Protein AF-A0A7S3ZK56-F1 (afdb_monomer)

Mean predicted aligned error: 13.84 Å

Secondary structure (DSSP, 8-state):
-PPP--HHHHHHTTSS----SHHHHHHHHHTTPPP-------SSSS-S-TTSHHHHHHHHHHHIIIIIIHHHHHH-STT-EEE-TTS-EEE--TTSHHHHHHHH-GGGS--HHHHTT-BTTPPPHHHHHHHHHHHHHHHHHHHHHHHHHHTTT----TT-TTHHHHHHHGGGHHHHS-SEEEEEEBGGG--EEEEEESSTTHHHHHHHHHHHHH--TT-GGGGSPPPP---

Foldseek 3Di:
DDDDDDVVVCVVVVVDDDDPDPVVVVVCVVVVDDDDDQDDAQPDPVGRPVPCPSVVVVVVVCCLCCVVLVCCLAPNQVPDWDQDPVRDIGGQDLVDVVSVCVSLQPVVDQDPCNVVQNEQVDDDVLQVCQVVVLVSLLSLLLLLVVVVVVPPDDPPDVGSSSNCPCVSCVVPCCRSQPQWDWRWHAYPNDIDTDIGGRCFQVSVVSNLVSCVVPDDPPRCSVVDDDDDTDD

Radius of gyration: 20.65 Å; Cα contacts (8 Å, |Δi|>4): 220; chains: 1; bounding box: 58×44×58 Å

Solvent-accessible surface area (backbone atoms only — not comparable to full-atom values): 13883 Å² total; per-residue (Å²): 133,83,83,85,74,58,66,68,62,34,42,77,66,67,74,48,85,84,74,91,44,72,68,55,48,53,54,41,44,76,72,70,53,82,86,83,86,81,89,77,76,69,77,38,99,92,39,46,52,83,83,46,56,59,58,51,50,50,52,49,49,47,44,48,49,47,51,54,50,57,38,24,54,68,55,26,54,78,89,39,67,42,74,44,97,88,68,48,74,44,73,46,55,65,85,42,63,69,51,30,47,72,72,65,24,67,78,78,52,82,48,72,51,54,76,62,31,19,64,70,60,48,84,57,66,68,62,72,45,42,63,64,51,49,51,52,50,39,52,30,47,48,41,28,53,53,50,63,67,49,67,81,79,54,94,76,57,100,68,58,38,23,36,54,49,34,67,66,46,60,90,41,41,70,69,53,54,34,39,53,44,80,48,50,26,21,50,94,83,46,82,44,74,46,82,39,72,58,31,44,33,46,67,59,48,39,52,52,51,47,51,59,72,68,47,58,98,83,39,68,72,79,78,48,82,81,82,89,70,55,95

Organism: NCBI:txid35677

Nearest PDB structures (foldseek):
  8iy5-assembly1_R  TM=2.303E-01  e=2.406E+00  Homo sapiens
  7wkk-assembly1_m  TM=2.744E-01  e=9.808E+00  Xenopus laevis

Structure (mmCIF, N/CA/C/O backbone):
data_AF-A0A7S3ZK56-F1
#
_entry.id   AF-A0A7S3ZK56-F1
#
loop_
_atom_site.group_PDB
_atom_site.id
_atom_site.type_symbol
_atom_site.label_atom_id
_atom_site.label_alt_id
_atom_site.label_comp_id
_atom_site.label_asym_id
_atom_site.label_entity_id
_atom_site.label_seq_id
_atom_site.pdbx_PDB_ins_code
_atom_site.Cartn_x
_atom_site.Cartn_y
_atom_site.Cartn_z
_atom_site.occupancy
_atom_site.B_iso_or_equiv
_atom_site.auth_seq_id
_atom_site.auth_comp_id
_atom_site.auth_asym_id
_atom_site.auth_atom_id
_atom_site.pdbx_PDB_model_num
ATOM 1 N N . ARG A 1 1 ? -33.945 8.587 1.278 1.00 45.94 1 ARG A N 1
ATOM 2 C CA . ARG A 1 1 ? -33.417 7.208 1.430 1.00 45.94 1 ARG A CA 1
ATOM 3 C C . ARG A 1 1 ? -33.546 6.498 0.085 1.00 45.94 1 ARG A C 1
ATOM 5 O O . ARG A 1 1 ? -34.669 6.352 -0.378 1.00 45.94 1 ARG A O 1
ATOM 12 N N . ARG A 1 2 ? -32.438 6.145 -0.584 1.00 45.50 2 ARG A N 1
ATOM 13 C CA . ARG A 1 2 ? -32.482 5.282 -1.784 1.00 45.50 2 ARG A CA 1
ATOM 14 C C . ARG A 1 2 ? -32.935 3.879 -1.362 1.00 45.50 2 ARG A C 1
ATOM 16 O O . ARG A 1 2 ? -32.530 3.412 -0.301 1.00 45.50 2 ARG A O 1
ATOM 23 N N . ALA A 1 3 ? -33.785 3.238 -2.161 1.00 53.25 3 ALA A N 1
ATOM 24 C CA . ALA A 1 3 ? -34.209 1.862 -1.921 1.00 53.25 3 ALA A CA 1
ATOM 25 C C . ALA A 1 3 ? -33.007 0.912 -2.068 1.00 53.25 3 ALA A C 1
ATOM 27 O O . ALA A 1 3 ? -32.282 0.985 -3.063 1.00 53.25 3 ALA A O 1
ATOM 28 N N . ARG A 1 4 ? -32.776 0.051 -1.069 1.00 61.56 4 ARG A N 1
ATOM 29 C CA . ARG A 1 4 ? -31.718 -0.972 -1.105 1.00 61.56 4 ARG A CA 1
ATOM 30 C C . ARG A 1 4 ? -32.148 -2.084 -2.066 1.00 61.56 4 ARG A C 1
ATOM 32 O O . ARG A 1 4 ? -33.312 -2.476 -2.056 1.00 61.56 4 ARG A O 1
ATOM 39 N N . THR A 1 5 ? -31.232 -2.559 -2.905 1.00 71.75 5 THR A N 1
ATOM 40 C CA . THR A 1 5 ? -31.479 -3.647 -3.868 1.00 71.75 5 THR A CA 1
ATOM 41 C C . THR A 1 5 ? -30.692 -4.874 -3.421 1.00 71.75 5 THR A C 1
ATOM 43 O O . THR A 1 5 ? -29.534 -4.733 -3.037 1.00 71.75 5 THR A O 1
ATOM 46 N N . ALA A 1 6 ? -31.318 -6.052 -3.432 1.00 76.00 6 ALA A N 1
ATOM 47 C CA . ALA A 1 6 ? -30.649 -7.308 -3.100 1.00 76.00 6 ALA A CA 1
ATOM 48 C C . ALA A 1 6 ? -29.541 -7.618 -4.119 1.00 76.00 6 ALA A C 1
ATOM 50 O O . ALA A 1 6 ? -29.690 -7.322 -5.309 1.00 76.00 6 ALA A O 1
ATOM 51 N N . HIS A 1 7 ? -28.436 -8.208 -3.661 1.00 65.44 7 HIS A N 1
ATOM 52 C CA . HIS A 1 7 ? -27.284 -8.474 -4.520 1.00 65.44 7 HIS A CA 1
ATOM 53 C C . HIS A 1 7 ? -27.616 -9.466 -5.646 1.00 65.44 7 HIS A C 1
ATOM 55 O O . HIS A 1 7 ? -27.168 -9.269 -6.768 1.00 65.44 7 HIS A O 1
ATOM 61 N N . GLU A 1 8 ? -28.499 -10.436 -5.410 1.00 77.31 8 GLU A N 1
ATOM 62 C CA . GLU A 1 8 ? -29.018 -11.370 -6.417 1.00 77.31 8 GLU A CA 1
ATOM 63 C C . GLU A 1 8 ? -29.706 -10.625 -7.568 1.00 77.31 8 GLU A C 1
ATOM 65 O O . GLU A 1 8 ? -29.417 -10.862 -8.738 1.00 77.31 8 GLU A O 1
ATOM 70 N N . THR A 1 9 ? -30.535 -9.630 -7.244 1.00 77.88 9 THR A N 1
ATOM 71 C CA . THR A 1 9 ? -31.179 -8.767 -8.242 1.00 77.88 9 THR A CA 1
ATOM 72 C C . THR A 1 9 ? -30.164 -7.898 -8.993 1.00 77.88 9 THR A C 1
ATOM 74 O O . THR A 1 9 ? -30.382 -7.552 -10.153 1.00 77.88 9 THR A O 1
ATOM 77 N N . MET A 1 10 ? -29.048 -7.522 -8.364 1.00 74.94 10 MET A N 1
ATOM 78 C CA . MET A 1 10 ? -27.967 -6.791 -9.038 1.00 74.94 10 MET A CA 1
ATOM 79 C C . MET A 1 10 ? -27.173 -7.694 -9.993 1.00 74.94 10 MET A C 1
ATOM 81 O O . MET A 1 10 ? -26.777 -7.221 -11.061 1.00 74.94 10 MET A O 1
ATOM 85 N N . VAL A 1 11 ? -26.984 -8.977 -9.654 1.00 72.44 11 VAL A N 1
ATOM 86 C CA . VAL A 1 11 ? -26.402 -9.992 -10.554 1.00 72.44 11 VAL A CA 1
ATOM 87 C C . VAL A 1 11 ? -27.302 -10.193 -11.772 1.00 72.44 11 VAL A C 1
ATOM 89 O O . VAL A 1 11 ? -26.828 -10.093 -12.900 1.00 72.44 11 VAL A O 1
ATOM 92 N N . GLU A 1 12 ? -28.608 -10.397 -11.565 1.00 84.56 12 GLU A N 1
ATOM 93 C CA . GLU A 1 12 ? -29.593 -10.571 -12.649 1.00 84.56 12 GLU A CA 1
ATOM 94 C C . GLU A 1 12 ? -29.622 -9.380 -13.617 1.00 84.56 12 GLU A C 1
ATOM 96 O O . GLU A 1 12 ? -29.847 -9.542 -14.815 1.00 84.56 12 GLU A O 1
ATOM 101 N N . ARG A 1 13 ? -29.360 -8.172 -13.107 1.00 84.81 13 ARG A N 1
ATOM 102 C CA . ARG A 1 13 ? -29.288 -6.931 -13.893 1.00 84.81 13 ARG A CA 1
ATOM 103 C C . ARG A 1 13 ? -27.910 -6.659 -14.501 1.00 84.81 13 ARG A C 1
ATOM 105 O O . ARG A 1 13 ? -27.726 -5.589 -15.077 1.00 84.81 13 ARG A O 1
ATOM 112 N N . ALA A 1 14 ? -26.951 -7.572 -14.350 1.00 77.69 14 ALA A N 1
ATOM 113 C CA . ALA A 1 14 ? -25.559 -7.408 -14.773 1.00 77.69 14 ALA A CA 1
ATOM 114 C C . ALA A 1 14 ? -24.881 -6.139 -14.213 1.00 77.69 14 ALA A C 1
ATOM 116 O O . ALA A 1 14 ? -23.994 -5.562 -14.839 1.00 77.69 14 ALA A O 1
ATOM 117 N N . GLN A 1 15 ? -25.302 -5.683 -13.030 1.00 64.06 15 GLN A N 1
ATOM 118 C CA . GLN A 1 15 ? -24.715 -4.520 -12.353 1.00 64.06 15 GLN A CA 1
ATOM 119 C C . GLN A 1 15 ? -23.515 -4.901 -11.483 1.00 64.06 15 GLN A C 1
ATOM 121 O O . GLN A 1 15 ? -22.707 -4.040 -11.146 1.00 64.06 15 GLN A O 1
ATOM 126 N N . ILE A 1 16 ? -23.405 -6.181 -11.122 1.00 72.25 16 ILE A N 1
ATOM 127 C CA . ILE A 1 16 ? -22.247 -6.771 -10.453 1.00 72.25 16 ILE A CA 1
ATOM 128 C C . ILE A 1 16 ? -21.902 -8.098 -11.130 1.00 72.25 16 ILE A C 1
ATOM 130 O O . ILE A 1 16 ? -22.783 -8.793 -11.636 1.00 72.25 16 ILE A O 1
ATOM 134 N N . VAL A 1 17 ? -20.617 -8.446 -11.130 1.00 77.50 17 VAL A N 1
ATOM 135 C CA . VAL A 1 17 ? -20.105 -9.723 -11.640 1.00 77.50 17 VAL A CA 1
ATOM 136 C C . VAL A 1 17 ? -19.633 -10.550 -10.453 1.00 77.50 17 VAL A C 1
ATOM 138 O O . VAL A 1 17 ? -18.871 -10.058 -9.623 1.00 77.50 17 VAL A O 1
ATOM 141 N N . VAL A 1 18 ? -20.084 -11.802 -10.372 1.00 80.75 18 VAL A N 1
ATOM 142 C CA . VAL A 1 18 ? -19.659 -12.745 -9.333 1.00 80.75 18 VAL A CA 1
ATOM 143 C C . VAL A 1 18 ? -18.664 -13.727 -9.936 1.00 80.75 18 VAL A C 1
ATOM 145 O O . VAL A 1 18 ? -18.956 -14.399 -10.925 1.00 80.75 18 VAL A O 1
ATOM 148 N N . PHE A 1 19 ? -17.485 -13.812 -9.326 1.00 80.25 19 PHE A N 1
ATOM 149 C CA . PHE A 1 19 ? -16.475 -14.809 -9.658 1.00 80.25 19 PHE A CA 1
ATOM 150 C C . PHE A 1 19 ? -16.661 -16.011 -8.731 1.00 80.25 19 PHE A C 1
ATOM 152 O O . PHE A 1 19 ? -16.461 -15.914 -7.524 1.00 80.25 19 PHE A O 1
ATOM 159 N N . HIS A 1 20 ? -17.072 -17.14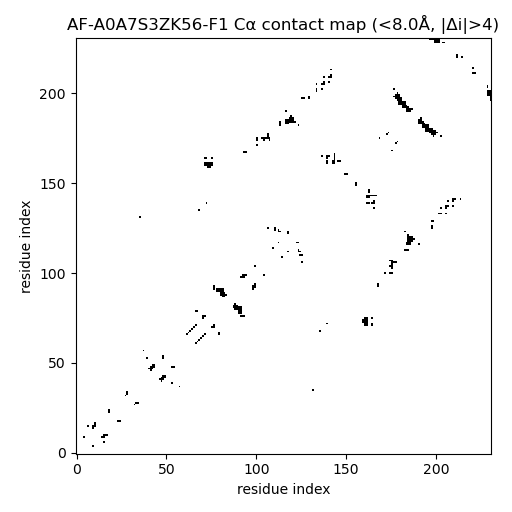4 -9.290 1.00 84.25 20 HIS A N 1
ATOM 160 C CA . HIS A 1 20 ? -17.347 -18.370 -8.541 1.00 84.25 20 HIS A CA 1
ATOM 161 C C . HIS A 1 20 ? -16.114 -19.264 -8.385 1.00 84.25 20 HIS A C 1
ATOM 163 O O . HIS A 1 20 ? -16.129 -20.188 -7.574 1.00 84.25 20 HIS A O 1
ATOM 169 N N . THR A 1 21 ? -15.056 -19.029 -9.167 1.00 82.06 21 THR A N 1
ATOM 170 C CA . THR A 1 21 ? -13.833 -19.836 -9.116 1.00 82.06 21 THR A CA 1
ATOM 171 C C . THR A 1 21 ? -12.571 -18.985 -9.212 1.00 82.06 21 THR A C 1
ATOM 173 O O . THR A 1 21 ? -12.552 -17.924 -9.838 1.00 82.06 21 THR A O 1
ATOM 176 N N . VAL A 1 22 ? -11.479 -19.502 -8.644 1.00 70.44 22 VAL A N 1
ATOM 177 C CA . VAL A 1 22 ? -10.144 -18.883 -8.712 1.00 70.44 22 VAL A CA 1
ATOM 178 C C . VAL A 1 22 ? -9.671 -18.721 -10.162 1.00 70.44 22 VAL A C 1
ATOM 180 O O . VAL A 1 22 ? -9.070 -17.710 -10.511 1.00 70.44 22 VAL A O 1
ATOM 183 N N . ASP A 1 23 ? -9.993 -19.671 -11.041 1.00 83.69 23 ASP A N 1
ATOM 184 C CA . ASP A 1 23 ? -9.638 -19.584 -12.462 1.00 83.69 23 ASP A CA 1
ATOM 185 C C . ASP A 1 23 ? -10.337 -18.427 -13.185 1.00 83.69 23 ASP A C 1
ATOM 187 O O . ASP A 1 23 ? -9.760 -17.831 -14.096 1.00 83.69 23 ASP A O 1
ATOM 191 N N . GLN A 1 24 ? -11.563 -18.072 -12.787 1.00 76.56 24 GLN A N 1
ATOM 192 C CA . GLN A 1 24 ? -12.242 -16.899 -13.340 1.00 76.56 24 GLN A CA 1
ATOM 193 C C . GLN A 1 24 ? -11.560 -15.602 -12.884 1.00 76.56 24 GLN A C 1
ATOM 195 O O . GLN A 1 24 ? -11.398 -14.691 -13.696 1.00 76.56 24 GLN A O 1
ATOM 200 N N . VAL A 1 25 ? -11.097 -15.544 -11.630 1.00 66.75 25 VAL A N 1
ATOM 201 C CA . VAL A 1 25 ? -10.318 -14.410 -11.106 1.00 66.75 25 VAL A CA 1
ATOM 202 C C . VAL A 1 25 ? -8.999 -14.265 -11.869 1.00 66.75 25 VAL A C 1
ATOM 204 O O . VAL A 1 25 ? -8.700 -13.181 -12.362 1.00 66.75 25 VAL A O 1
ATOM 207 N N . ARG A 1 26 ? -8.253 -15.359 -12.073 1.00 64.44 26 ARG A N 1
ATOM 208 C CA . ARG A 1 26 ? -6.989 -15.350 -12.837 1.00 64.44 26 ARG A CA 1
ATOM 209 C C . ARG A 1 26 ? -7.168 -14.873 -14.278 1.00 64.44 26 ARG A C 1
ATOM 211 O O . ARG A 1 26 ? -6.369 -14.083 -14.770 1.00 64.44 26 ARG A O 1
ATOM 218 N N . LYS A 1 27 ? -8.226 -15.322 -14.961 1.00 70.94 27 LYS A N 1
ATOM 219 C CA . LYS A 1 27 ? -8.545 -14.863 -16.326 1.00 70.94 27 LYS A CA 1
ATOM 220 C C . LYS A 1 27 ? -8.886 -13.374 -16.364 1.00 70.94 27 LYS A C 1
ATOM 222 O O . LYS A 1 27 ? -8.447 -12.681 -17.276 1.00 70.94 27 LYS A O 1
ATOM 227 N N . ALA A 1 28 ? -9.626 -12.880 -15.373 1.00 65.00 28 ALA A N 1
ATOM 228 C CA . ALA A 1 28 ? -9.930 -11.460 -15.251 1.00 65.00 28 ALA A CA 1
ATOM 229 C C . ALA A 1 28 ? -8.661 -10.625 -15.001 1.00 65.00 28 ALA A C 1
ATOM 231 O O . ALA A 1 28 ? -8.450 -9.628 -15.693 1.00 65.00 28 ALA A O 1
ATOM 232 N N . GLN A 1 29 ? -7.774 -11.074 -14.107 1.00 55.81 29 GLN A N 1
ATOM 233 C CA . GLN A 1 29 ? -6.465 -10.446 -13.884 1.00 55.81 29 GLN A CA 1
ATOM 234 C C . GLN A 1 29 ? -5.638 -10.390 -15.177 1.00 55.81 29 GLN A C 1
ATOM 236 O O . GLN A 1 29 ? -5.136 -9.328 -15.534 1.00 55.81 29 GLN A O 1
ATOM 241 N N . ALA A 1 30 ? -5.569 -11.490 -15.936 1.00 62.16 30 ALA A N 1
ATOM 242 C CA . ALA A 1 30 ? -4.853 -11.543 -17.216 1.00 62.16 30 ALA A CA 1
ATOM 243 C C . ALA A 1 30 ? -5.438 -10.605 -18.292 1.00 62.16 30 ALA A C 1
ATOM 245 O O . ALA A 1 30 ? -4.724 -10.187 -19.198 1.00 62.16 30 ALA A O 1
ATOM 246 N N . SER A 1 31 ? -6.723 -10.251 -18.192 1.00 60.00 31 SER A N 1
ATOM 247 C CA . SER A 1 31 ? -7.364 -9.246 -19.054 1.00 60.00 31 SER A CA 1
ATOM 248 C C . SER A 1 31 ? -7.191 -7.798 -18.569 1.00 60.00 31 SER A C 1
ATOM 250 O O . SER A 1 31 ? -7.752 -6.884 -19.169 1.00 60.00 31 SER A O 1
ATOM 252 N N . GLY A 1 32 ? -6.425 -7.582 -17.495 1.00 48.50 32 GLY A N 1
ATOM 253 C CA . GLY A 1 32 ? -6.134 -6.259 -16.942 1.00 48.50 32 GLY A CA 1
ATOM 254 C C . GLY A 1 32 ? -7.155 -5.747 -15.923 1.00 48.50 32 GLY A C 1
ATOM 255 O O . GLY A 1 32 ? -7.129 -4.559 -15.603 1.00 48.50 32 GLY A O 1
ATOM 256 N N . LEU A 1 33 ? -8.056 -6.595 -15.402 1.00 55.12 33 LEU A N 1
ATOM 257 C CA . LEU A 1 33 ? -8.929 -6.195 -14.293 1.00 55.12 33 LEU A CA 1
ATOM 258 C C . LEU A 1 33 ? -8.131 -6.121 -12.985 1.00 55.12 33 LEU A C 1
ATOM 260 O O . LEU A 1 33 ? -7.489 -7.088 -12.577 1.00 55.12 33 LEU A O 1
ATOM 264 N N . ILE A 1 34 ? -8.249 -4.981 -12.302 1.00 56.47 34 ILE A N 1
ATOM 265 C CA . ILE A 1 34 ? -7.692 -4.741 -10.969 1.00 56.47 34 ILE A CA 1
ATOM 266 C C . ILE A 1 34 ? -8.772 -5.049 -9.929 1.00 56.47 34 ILE A C 1
ATOM 268 O O . ILE A 1 34 ? -9.907 -4.582 -10.043 1.00 56.47 34 ILE A O 1
ATOM 272 N N . PHE A 1 35 ? -8.411 -5.823 -8.908 1.00 58.97 35 PHE A N 1
ATOM 273 C CA . PHE A 1 35 ? -9.299 -6.180 -7.807 1.00 58.97 35 PHE A CA 1
ATOM 274 C C . PHE A 1 35 ? -8.986 -5.307 -6.593 1.00 58.97 35 PHE A C 1
ATOM 276 O O . PHE A 1 35 ? -7.873 -5.331 -6.079 1.00 58.97 35 PHE A O 1
ATOM 283 N N . LEU A 1 36 ? -9.980 -4.545 -6.137 1.00 54.56 36 LEU A N 1
ATOM 284 C CA . LEU A 1 36 ? -9.929 -3.791 -4.886 1.00 54.56 36 LEU A CA 1
ATOM 285 C C . LEU A 1 36 ? -10.766 -4.543 -3.856 1.00 54.56 36 LEU A C 1
ATOM 287 O O . LEU A 1 36 ? -11.980 -4.678 -4.020 1.00 54.56 36 LEU A O 1
ATOM 291 N N . PHE A 1 37 ? -10.114 -5.054 -2.817 1.00 59.28 37 PHE A N 1
ATOM 292 C CA . PHE A 1 37 ? -10.808 -5.657 -1.691 1.00 59.28 37 PHE A CA 1
ATOM 293 C C . PHE A 1 37 ? -11.203 -4.564 -0.698 1.00 59.28 37 PHE A C 1
ATOM 295 O O . PHE A 1 37 ? -10.370 -3.764 -0.283 1.00 59.28 37 PHE A O 1
ATOM 302 N N . LEU A 1 38 ? -12.485 -4.527 -0.336 1.00 53.84 38 LEU A N 1
ATOM 303 C CA . LEU A 1 38 ? -13.004 -3.640 0.696 1.00 53.84 38 LEU A CA 1
ATOM 304 C C . LEU A 1 38 ? -13.559 -4.481 1.836 1.00 53.84 38 LEU A C 1
ATOM 306 O O . LEU A 1 38 ? -14.654 -5.039 1.735 1.00 53.84 38 LEU A O 1
ATOM 310 N N . SER A 1 39 ? -12.801 -4.543 2.924 1.00 57.38 39 SER A N 1
ATOM 311 C CA . SER A 1 39 ? -13.303 -5.053 4.192 1.00 57.38 39 SER A CA 1
ATOM 312 C C . SER A 1 39 ? -14.065 -3.942 4.913 1.00 57.38 39 SER A C 1
ATOM 314 O O . SER A 1 39 ? -13.603 -2.804 4.971 1.00 57.38 39 SER A O 1
ATOM 316 N N . HIS A 1 40 ? -15.249 -4.247 5.443 1.00 58.47 40 HIS A N 1
ATOM 317 C CA . HIS A 1 40 ? -15.938 -3.366 6.386 1.00 58.47 40 HIS A CA 1
ATOM 318 C C . HIS A 1 40 ? -16.716 -4.192 7.405 1.00 58.47 40 HIS A C 1
ATOM 320 O O . HIS A 1 40 ? -17.247 -5.263 7.098 1.00 58.47 40 HIS A O 1
ATOM 326 N N . GLN A 1 41 ? -16.823 -3.666 8.622 1.00 67.69 41 GLN A N 1
ATOM 327 C CA . GLN A 1 41 ? -17.600 -4.293 9.680 1.00 67.69 41 GLN A CA 1
ATOM 328 C C . GLN A 1 41 ? -19.102 -4.091 9.445 1.00 67.69 41 GLN A C 1
ATOM 330 O O . GLN A 1 41 ? -19.562 -2.971 9.209 1.00 67.69 41 GLN A O 1
ATOM 335 N N . TRP A 1 42 ? -19.877 -5.171 9.571 1.00 70.00 42 TRP A N 1
ATOM 336 C CA . TRP A 1 42 ? -21.337 -5.103 9.643 1.00 70.00 42 TRP A CA 1
ATOM 337 C C . TRP A 1 42 ? -21.772 -4.562 11.006 1.00 70.00 42 TRP A C 1
ATOM 339 O O . TRP A 1 42 ? -21.641 -5.242 12.024 1.00 70.00 42 TRP A O 1
ATOM 349 N N . LEU A 1 43 ? -22.325 -3.348 11.021 1.00 74.38 43 LEU A N 1
ATOM 350 C CA . LEU A 1 43 ? -22.841 -2.706 12.237 1.00 74.38 43 LEU A CA 1
ATOM 351 C C . LEU A 1 43 ? -24.243 -3.199 12.641 1.00 74.38 43 LEU A C 1
ATOM 353 O O . LEU A 1 43 ? -24.724 -2.888 13.729 1.00 74.38 43 LEU A O 1
ATOM 357 N N . GLY A 1 44 ? -24.896 -4.002 11.796 1.00 71.56 44 GLY A N 1
ATOM 358 C CA . GLY A 1 44 ? -26.203 -4.588 12.075 1.00 71.56 44 GLY A CA 1
ATOM 359 C C . GLY A 1 44 ? -26.567 -5.726 11.121 1.00 71.56 44 GLY A C 1
ATOM 360 O O . GLY A 1 44 ? -26.105 -5.779 9.985 1.00 71.56 44 GLY A O 1
ATOM 361 N N . TRP A 1 45 ? -27.443 -6.628 11.580 1.00 59.16 45 TRP A N 1
ATOM 362 C CA . TRP A 1 45 ? -27.872 -7.833 10.846 1.00 59.16 45 TRP A CA 1
ATOM 363 C C . TRP A 1 45 ? -28.619 -7.555 9.535 1.00 59.16 45 TRP A C 1
ATOM 365 O O . TRP A 1 45 ? -28.542 -8.341 8.598 1.00 59.16 45 TRP A O 1
ATOM 375 N N . SER A 1 46 ? -29.372 -6.458 9.474 1.00 70.69 46 SER A N 1
ATOM 376 C CA . SER A 1 46 ? -30.141 -6.030 8.294 1.00 70.69 46 SER A CA 1
ATOM 377 C C . SER A 1 46 ? -29.625 -4.720 7.694 1.00 70.69 46 SER A C 1
ATOM 379 O O . SER A 1 46 ? -30.110 -4.256 6.656 1.00 70.69 46 SER A O 1
ATOM 381 N N . GLU A 1 47 ? -28.656 -4.098 8.362 1.00 71.81 47 GLU A N 1
ATOM 382 C CA . GLU A 1 47 ? -28.172 -2.766 8.048 1.00 71.81 47 GLU A CA 1
ATOM 383 C C . GLU A 1 47 ? -26.682 -2.678 8.385 1.00 71.81 47 GLU A C 1
ATOM 385 O O . GLU A 1 47 ? -26.319 -2.335 9.508 1.00 71.81 47 GLU A O 1
ATOM 390 N N . PRO A 1 48 ? -25.815 -3.042 7.428 1.00 68.56 48 PRO A N 1
ATOM 391 C CA . PRO A 1 48 ? -24.384 -3.161 7.683 1.00 68.56 48 PRO A CA 1
ATOM 392 C C . PRO A 1 48 ? -23.681 -1.812 7.869 1.00 68.56 48 PRO A C 1
ATOM 394 O O . PRO A 1 48 ? -22.621 -1.761 8.484 1.00 68.56 48 PRO A O 1
ATOM 397 N N . ASP A 1 49 ? -24.294 -0.735 7.376 1.00 76.06 49 ASP A N 1
ATOM 398 C CA . ASP A 1 49 ? -23.808 0.643 7.453 1.00 76.06 49 ASP A CA 1
ATOM 399 C C . ASP A 1 49 ? -25.000 1.609 7.632 1.00 76.06 49 ASP A C 1
ATOM 401 O O . ASP A 1 49 ? -25.474 2.207 6.660 1.00 76.06 49 ASP A O 1
ATOM 405 N N . PRO A 1 50 ? -25.573 1.696 8.847 1.00 75.56 50 PRO A N 1
ATOM 406 C CA . PRO A 1 50 ? -26.796 2.45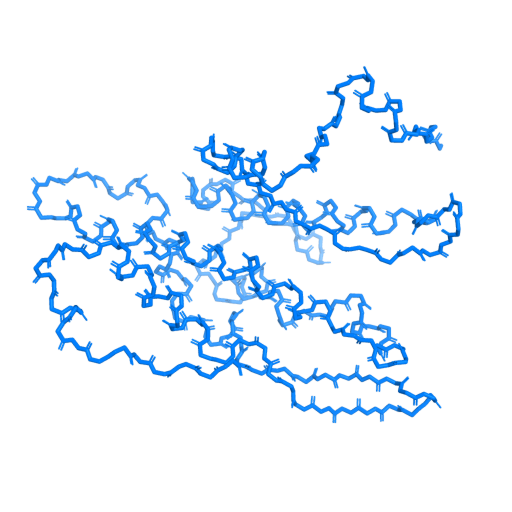8 9.112 1.00 75.56 50 PRO A CA 1
ATOM 407 C C . PRO A 1 50 ? -26.652 3.958 8.865 1.00 75.56 50 PRO A C 1
ATOM 409 O O . PRO A 1 50 ? -27.603 4.605 8.417 1.00 75.56 50 PRO A O 1
ATOM 412 N N . ASP A 1 51 ? -25.454 4.489 9.088 1.00 78.38 51 ASP A N 1
ATOM 413 C CA . ASP A 1 51 ? -25.169 5.915 8.952 1.00 78.38 51 ASP A CA 1
ATOM 414 C C . ASP A 1 51 ? -24.556 6.270 7.588 1.00 78.38 51 ASP A C 1
ATOM 416 O O . ASP A 1 51 ? -24.356 7.445 7.281 1.00 78.38 51 ASP A O 1
ATOM 420 N N . GLY A 1 52 ? -24.281 5.276 6.733 1.00 71.19 52 GLY A N 1
ATOM 421 C CA . GLY A 1 52 ? -23.625 5.485 5.439 1.00 71.19 52 GLY A CA 1
ATOM 422 C C . GLY A 1 52 ? -22.144 5.869 5.554 1.00 71.19 52 GLY A C 1
ATOM 423 O O . GLY A 1 52 ? -21.538 6.287 4.562 1.00 71.19 52 GLY A O 1
ATOM 424 N N . ALA A 1 53 ? -21.575 5.787 6.759 1.00 70.06 53 ALA A N 1
ATOM 425 C CA . ALA A 1 53 ? -20.224 6.227 7.066 1.00 70.06 53 ALA A CA 1
ATOM 426 C C . ALA A 1 53 ? -19.185 5.276 6.464 1.00 70.06 53 ALA A C 1
ATOM 428 O O . ALA A 1 53 ? -18.196 5.741 5.897 1.00 70.06 53 ALA A O 1
ATOM 429 N N . HIS A 1 54 ? -19.428 3.961 6.514 1.00 66.12 54 HIS A N 1
ATOM 430 C CA . HIS A 1 54 ? -18.519 2.974 5.925 1.00 66.12 54 HIS A CA 1
ATOM 431 C C . HIS A 1 54 ? -18.517 3.080 4.400 1.00 66.12 54 HIS A C 1
ATOM 433 O O . HIS A 1 54 ? -17.456 3.088 3.786 1.00 66.12 54 HIS A O 1
ATOM 439 N N . TYR A 1 55 ? -19.682 3.234 3.771 1.00 66.62 55 TYR A N 1
ATOM 440 C CA . TYR A 1 55 ? -19.807 3.459 2.334 1.00 66.62 55 TYR A CA 1
ATOM 441 C C . TYR A 1 55 ? -19.108 4.748 1.899 1.00 66.62 55 TYR A C 1
ATOM 443 O O . TYR A 1 55 ? -18.365 4.737 0.918 1.00 66.62 55 TYR A O 1
ATOM 451 N N . ALA A 1 56 ? -19.294 5.849 2.633 1.00 59.53 56 ALA A N 1
ATOM 452 C CA . ALA A 1 56 ? -18.609 7.106 2.346 1.00 59.53 56 ALA A CA 1
ATOM 453 C C . ALA A 1 56 ? -17.084 6.967 2.477 1.00 59.53 56 ALA A C 1
ATOM 455 O O . ALA A 1 56 ? -16.365 7.410 1.581 1.00 59.53 56 ALA A O 1
ATOM 456 N N . ALA A 1 57 ? -16.599 6.303 3.531 1.00 60.16 57 ALA A N 1
ATOM 457 C CA . ALA A 1 57 ? -15.180 6.031 3.743 1.00 60.16 57 ALA A CA 1
ATOM 458 C C . ALA A 1 57 ? -14.600 5.115 2.658 1.00 60.16 57 ALA A C 1
ATOM 460 O O . ALA A 1 57 ? -13.569 5.444 2.087 1.00 60.16 57 ALA A O 1
ATOM 461 N N . MET A 1 58 ? -15.287 4.030 2.289 1.00 61.53 58 MET A N 1
ATOM 462 C CA . MET A 1 58 ? -14.890 3.129 1.202 1.00 61.53 58 MET A CA 1
ATOM 463 C C . MET A 1 58 ? -14.876 3.841 -0.152 1.00 61.53 58 MET A C 1
ATOM 465 O O . MET A 1 58 ? -13.938 3.674 -0.921 1.00 61.53 58 MET A O 1
ATOM 469 N N . CYS A 1 59 ? -15.872 4.678 -0.454 1.00 57.28 59 CYS A N 1
ATOM 470 C CA . CYS A 1 59 ? -15.846 5.521 -1.648 1.00 57.28 59 CYS A CA 1
ATOM 471 C C . CYS A 1 59 ? -14.700 6.534 -1.603 1.00 57.28 59 CYS A C 1
ATOM 473 O O . CYS A 1 59 ? -14.113 6.798 -2.643 1.00 57.28 59 CYS A O 1
ATOM 475 N N . SER A 1 60 ? -14.387 7.104 -0.439 1.00 52.66 60 SER A N 1
ATOM 476 C CA . SER A 1 60 ? -13.266 8.032 -0.275 1.00 52.66 60 SER A CA 1
ATOM 477 C C . SER A 1 60 ? -11.923 7.322 -0.415 1.00 52.66 60 SER A C 1
ATOM 479 O O . SER A 1 60 ? -11.037 7.860 -1.058 1.00 52.66 60 SER A O 1
ATOM 481 N N . ALA A 1 61 ? -11.784 6.107 0.114 1.00 58.50 61 ALA A N 1
ATOM 482 C CA . ALA A 1 61 ? -10.595 5.274 -0.003 1.00 58.50 61 ALA A CA 1
ATOM 483 C C . ALA A 1 61 ? -10.420 4.749 -1.430 1.00 58.50 61 ALA A C 1
ATOM 485 O O . ALA A 1 61 ? -9.327 4.826 -1.968 1.00 58.50 61 ALA A O 1
ATOM 486 N N . ILE A 1 62 ? -11.493 4.302 -2.095 1.00 56.09 62 ILE A N 1
ATOM 487 C CA . ILE A 1 62 ? -11.452 3.967 -3.523 1.00 56.09 62 ILE A CA 1
ATOM 488 C C . ILE A 1 62 ? -11.126 5.210 -4.336 1.00 56.09 62 ILE A C 1
ATOM 490 O O . ILE A 1 62 ? -10.348 5.094 -5.260 1.00 56.09 62 ILE A O 1
ATOM 494 N N . LYS A 1 63 ? -11.684 6.387 -4.042 1.00 49.31 63 LYS A N 1
ATOM 495 C CA . LYS A 1 63 ? -11.315 7.614 -4.762 1.00 49.31 63 LYS A CA 1
ATOM 496 C C . LYS A 1 63 ? -9.865 7.989 -4.499 1.00 49.31 63 LYS A C 1
ATOM 498 O O . LYS A 1 63 ? -9.156 8.234 -5.452 1.00 49.31 63 LYS A O 1
ATOM 503 N N . ALA A 1 64 ? -9.386 7.911 -3.264 1.00 52.78 64 ALA A N 1
ATOM 504 C CA . ALA A 1 64 ? -7.983 8.138 -2.947 1.00 52.78 64 ALA A CA 1
ATOM 505 C C . ALA A 1 64 ? -7.085 7.131 -3.682 1.00 52.78 64 ALA A C 1
ATOM 507 O O . ALA A 1 64 ? -6.199 7.532 -4.410 1.00 52.78 64 ALA A O 1
ATOM 508 N N . VAL A 1 65 ? -7.350 5.829 -3.621 1.00 56.12 65 VAL A N 1
ATOM 509 C CA . VAL A 1 65 ? -6.527 4.809 -4.294 1.00 56.12 65 VAL A CA 1
ATOM 510 C C . VAL A 1 65 ? -6.696 4.841 -5.824 1.00 56.12 65 VAL A C 1
ATOM 512 O O . VAL A 1 65 ? -5.724 4.723 -6.563 1.00 56.12 65 VAL A O 1
ATOM 515 N N . ALA A 1 66 ? -7.906 5.035 -6.347 1.00 45.00 66 ALA A N 1
ATOM 516 C CA . ALA A 1 66 ? -8.194 5.036 -7.783 1.00 45.00 66 ALA A CA 1
ATOM 517 C C . ALA A 1 66 ? -7.840 6.365 -8.469 1.00 45.00 66 ALA A C 1
ATOM 519 O O . ALA A 1 66 ? -7.333 6.340 -9.588 1.00 45.00 66 ALA A O 1
ATOM 520 N N . GLU A 1 67 ? -8.062 7.514 -7.830 1.00 48.22 67 GLU A N 1
ATOM 521 C CA . GLU A 1 67 ? -7.593 8.811 -8.332 1.00 48.22 67 GLU A CA 1
ATOM 522 C C . GLU A 1 67 ? -6.098 8.964 -8.067 1.00 48.22 67 GLU A C 1
ATOM 524 O O . GLU A 1 67 ? -5.372 9.292 -8.992 1.00 48.22 67 GLU A O 1
ATOM 529 N N . ILE A 1 68 ? -5.591 8.664 -6.870 1.00 51.00 68 ILE A N 1
ATOM 530 C CA . ILE A 1 68 ? -4.181 8.924 -6.550 1.00 51.00 68 ILE A CA 1
ATOM 531 C C . ILE A 1 68 ? -3.260 7.861 -7.098 1.00 51.00 68 ILE A C 1
ATOM 533 O O . ILE A 1 68 ? -2.246 8.225 -7.658 1.00 51.00 68 ILE A O 1
ATOM 537 N N . MET A 1 69 ? -3.586 6.574 -7.043 1.00 50.53 69 MET A N 1
ATOM 538 C CA . MET A 1 69 ? -2.659 5.557 -7.554 1.00 50.53 69 MET A CA 1
ATOM 539 C C . MET A 1 69 ? -2.945 5.200 -9.012 1.00 50.53 69 MET A C 1
ATOM 541 O O . MET A 1 69 ? -2.012 5.004 -9.777 1.00 50.53 69 MET A O 1
ATOM 545 N N . SER A 1 70 ? -4.207 5.179 -9.459 1.00 43.66 70 SER A N 1
ATOM 546 C CA . SER A 1 70 ? -4.540 4.773 -10.837 1.00 43.66 70 SER A CA 1
ATOM 547 C C . SER A 1 70 ? -4.426 5.891 -11.879 1.00 43.66 70 SER A C 1
ATOM 549 O O . SER A 1 70 ? -4.127 5.587 -13.038 1.00 43.66 70 SER A O 1
ATOM 551 N N . PHE A 1 71 ? -4.652 7.155 -11.499 1.00 46.50 71 PHE A N 1
ATOM 552 C CA . PHE A 1 71 ? -4.394 8.302 -12.375 1.00 46.50 71 PHE A CA 1
ATOM 553 C C . PHE A 1 71 ? -2.911 8.670 -12.351 1.00 46.50 71 PHE A C 1
ATOM 555 O O . PHE A 1 71 ? -2.311 8.759 -13.414 1.00 46.50 71 PHE A O 1
ATOM 562 N N . TRP A 1 72 ? -2.281 8.774 -11.177 1.00 48.88 72 TRP A N 1
ATOM 563 C CA . TRP A 1 72 ? -0.854 9.104 -11.081 1.00 48.88 72 TRP A CA 1
ATOM 564 C C . TRP A 1 72 ? 0.052 8.056 -11.735 1.00 48.88 72 TRP A C 1
ATOM 566 O O . TRP A 1 72 ? 0.913 8.418 -12.533 1.00 48.88 72 TRP A O 1
ATOM 576 N N . ALA A 1 73 ? -0.198 6.757 -11.521 1.00 48.50 73 ALA A N 1
ATOM 577 C CA . ALA A 1 73 ? 0.602 5.706 -12.155 1.00 48.50 73 ALA A CA 1
ATOM 578 C C . ALA A 1 73 ? 0.456 5.661 -13.686 1.00 48.50 73 ALA A C 1
ATOM 580 O O . ALA A 1 73 ? 1.268 5.036 -14.351 1.00 48.50 73 ALA A O 1
ATOM 581 N N . ARG A 1 74 ? -0.561 6.303 -14.281 1.00 47.16 74 ARG A N 1
ATOM 582 C CA . ARG A 1 74 ? -0.767 6.318 -15.746 1.00 47.16 74 ARG A CA 1
ATOM 583 C C . ARG A 1 74 ? -0.574 7.689 -16.391 1.00 47.16 74 ARG A C 1
ATOM 585 O O . ARG A 1 74 ? -0.322 7.773 -17.592 1.00 47.16 74 ARG A O 1
ATOM 592 N N . HIS A 1 75 ? -0.698 8.756 -15.611 1.00 46.84 75 HIS A N 1
ATOM 593 C CA . HIS A 1 75 ? -0.820 10.135 -16.077 1.00 46.84 75 HIS A CA 1
ATOM 594 C C . HIS A 1 75 ? -0.115 11.148 -15.163 1.00 46.84 75 HIS A C 1
ATOM 596 O O . HIS A 1 75 ? -0.293 12.338 -15.384 1.00 46.84 75 HIS A O 1
ATOM 602 N N . GLY A 1 76 ? 0.653 10.724 -14.152 1.00 50.41 76 GLY A N 1
ATOM 603 C CA . GLY A 1 76 ? 1.318 11.607 -13.184 1.00 50.41 76 GLY A CA 1
ATOM 604 C C . GLY A 1 76 ? 0.373 12.546 -12.430 1.00 50.41 76 GLY A C 1
ATOM 605 O O . GLY A 1 76 ? -0.833 12.326 -12.380 1.00 50.41 76 GLY A O 1
ATOM 606 N N . SER A 1 77 ? 0.917 13.583 -11.782 1.00 50.09 77 SER A N 1
ATOM 607 C CA . SER A 1 77 ? 0.143 14.488 -10.907 1.00 50.09 77 SER A CA 1
ATOM 608 C C . SER A 1 77 ? -0.472 15.683 -11.642 1.00 50.09 77 SER A C 1
ATOM 610 O O . SER A 1 77 ? -1.210 16.473 -11.051 1.00 50.09 77 SER A O 1
ATOM 612 N N . SER A 1 78 ? -0.198 15.844 -12.939 1.00 44.59 78 SER A N 1
ATOM 613 C CA . SER A 1 78 ? -0.715 16.968 -13.722 1.00 44.59 78 SER A CA 1
ATOM 614 C C . SER A 1 78 ? -2.249 16.887 -13.806 1.00 44.59 78 SER A C 1
ATOM 616 O O . SER A 1 78 ? -2.778 15.966 -14.419 1.00 44.59 78 SER A O 1
ATOM 618 N N . ASN A 1 79 ? -2.956 17.862 -13.218 1.00 47.59 79 ASN A N 1
ATOM 619 C CA . ASN A 1 79 ? -4.424 17.947 -13.038 1.00 47.59 79 ASN A CA 1
ATOM 620 C C . ASN A 1 79 ? -5.038 17.174 -11.860 1.00 47.59 79 ASN A C 1
ATOM 622 O O . ASN A 1 79 ? -6.264 17.174 -11.713 1.00 47.59 79 ASN A O 1
ATOM 626 N N . MET A 1 80 ? -4.238 16.585 -10.977 1.00 52.91 80 MET A N 1
ATOM 627 C CA . MET A 1 80 ? -4.757 16.089 -9.705 1.00 52.91 80 MET A CA 1
ATOM 628 C C . MET A 1 80 ? -4.972 17.244 -8.732 1.00 52.91 80 MET A C 1
ATOM 630 O O . MET A 1 80 ? -4.147 18.149 -8.671 1.00 52.91 80 MET A O 1
ATOM 634 N N . HIS A 1 81 ? -6.075 17.220 -7.986 1.00 53.59 81 HIS A N 1
ATOM 635 C CA . HIS A 1 81 ? -6.369 18.204 -6.947 1.00 53.59 81 HIS A CA 1
ATOM 636 C C . HIS A 1 81 ? -6.712 17.480 -5.649 1.00 53.59 81 HIS A C 1
ATOM 638 O O . HIS A 1 81 ? -7.450 16.495 -5.673 1.00 53.59 81 HIS A O 1
ATOM 644 N N . VAL A 1 82 ? -6.190 17.966 -4.528 1.00 55.94 82 VAL A N 1
ATOM 645 C CA . VAL A 1 82 ? -6.500 17.460 -3.190 1.00 55.94 82 VAL A CA 1
ATOM 646 C C . VAL A 1 82 ? -7.429 18.438 -2.483 1.00 55.94 82 VAL A C 1
ATOM 648 O O . VAL A 1 82 ? -7.273 19.655 -2.593 1.00 55.94 82 VAL A O 1
ATOM 651 N N . LEU A 1 83 ? -8.409 17.882 -1.768 1.00 47.81 83 LEU A N 1
ATOM 652 C CA . LEU A 1 83 ? -9.187 18.603 -0.769 1.00 47.81 83 LEU A CA 1
ATOM 653 C C . LEU A 1 83 ? -8.555 18.320 0.600 1.00 47.81 83 LEU A C 1
ATOM 655 O O . LEU A 1 83 ? -8.687 17.213 1.121 1.00 47.81 83 LEU A O 1
ATOM 659 N N . GLY A 1 84 ? -7.845 19.298 1.151 1.00 50.97 84 GLY A N 1
ATOM 660 C CA . GLY A 1 84 ? -7.238 19.230 2.472 1.00 50.97 84 GLY A CA 1
ATOM 661 C C . GLY A 1 84 ? -8.280 19.131 3.587 1.00 50.97 84 GLY A C 1
ATOM 662 O O . GLY A 1 84 ? -9.445 19.504 3.428 1.00 50.97 84 GLY A O 1
ATOM 663 N N . ALA A 1 85 ? -7.853 18.641 4.753 1.00 48.78 85 ALA A N 1
ATOM 664 C CA . ALA A 1 85 ? -8.714 18.496 5.931 1.00 48.78 85 ALA A CA 1
ATOM 665 C C . ALA A 1 85 ? -9.253 19.840 6.467 1.00 48.78 85 ALA A C 1
ATOM 667 O O . ALA A 1 85 ? -10.285 19.877 7.134 1.00 48.78 85 ALA A O 1
ATOM 668 N N . ASP A 1 86 ? -8.577 20.943 6.150 1.00 53.94 86 ASP A N 1
ATOM 669 C CA . ASP A 1 86 ? -8.991 22.323 6.423 1.00 53.94 86 ASP A CA 1
ATOM 670 C C . ASP A 1 86 ? -10.007 22.870 5.398 1.00 53.94 86 ASP A C 1
ATOM 672 O O . ASP A 1 86 ? -10.441 24.018 5.497 1.00 53.94 86 ASP A O 1
ATOM 676 N N . GLY A 1 87 ? -10.401 22.054 4.415 1.00 48.22 87 GLY A N 1
ATOM 677 C CA . GLY A 1 87 ? -11.287 22.433 3.319 1.00 48.22 87 GLY A CA 1
ATOM 678 C C . GLY A 1 87 ? -10.583 23.157 2.170 1.00 48.22 87 GLY A C 1
ATOM 679 O O . GLY A 1 87 ? -11.263 23.613 1.248 1.00 48.22 87 GLY A O 1
ATOM 680 N N . SER A 1 88 ? -9.251 23.273 2.197 1.00 50.94 88 SER A N 1
ATOM 681 C CA . SER A 1 88 ? -8.477 23.818 1.080 1.00 50.94 88 SER A CA 1
ATOM 682 C C . SER A 1 88 ? -8.578 22.902 -0.141 1.00 50.94 88 SER A C 1
ATOM 684 O O . SER A 1 88 ? -8.485 21.689 -0.025 1.00 50.94 88 SER A O 1
ATOM 686 N N . PHE A 1 89 ? -8.796 23.468 -1.328 1.00 53.31 89 PHE A N 1
ATOM 687 C CA . PHE A 1 89 ? -8.824 22.720 -2.587 1.00 53.31 89 PHE A CA 1
ATOM 688 C C . PHE A 1 89 ? -7.763 23.289 -3.522 1.00 53.31 89 PHE A C 1
ATOM 690 O O . PHE A 1 89 ? -7.795 24.480 -3.840 1.00 53.31 89 PHE A O 1
ATOM 697 N N . GLY A 1 90 ? -6.830 22.454 -3.964 1.00 57.94 90 GLY A N 1
ATOM 698 C CA . GLY A 1 90 ? -5.710 22.893 -4.792 1.00 57.94 90 GLY A CA 1
ATOM 699 C C . GLY A 1 90 ? -5.041 21.740 -5.530 1.00 57.94 90 GLY A C 1
ATOM 700 O O . GLY A 1 90 ? -5.372 20.583 -5.270 1.00 57.94 90 GLY A O 1
ATOM 701 N N . PRO A 1 91 ? -4.141 22.034 -6.481 1.00 59.81 91 PRO A N 1
ATOM 702 C CA . PRO A 1 91 ? -3.398 21.004 -7.192 1.00 59.81 91 PRO A CA 1
ATOM 703 C C . PRO A 1 91 ? -2.607 20.133 -6.210 1.00 59.81 91 PRO A C 1
ATOM 705 O O . PRO A 1 91 ? -2.059 20.631 -5.228 1.00 59.81 91 PRO A O 1
ATOM 708 N N . LEU A 1 92 ? -2.558 18.832 -6.484 1.00 62.75 92 LEU A N 1
ATOM 709 C CA . LEU A 1 92 ? -1.780 17.881 -5.708 1.00 62.75 92 LEU A CA 1
ATOM 710 C C . LEU A 1 92 ? -0.298 18.059 -6.048 1.00 62.75 92 LEU A C 1
ATOM 712 O O . LEU A 1 92 ? 0.165 17.634 -7.110 1.00 62.75 92 LEU A O 1
ATOM 716 N N . ASP A 1 93 ? 0.435 18.675 -5.130 1.00 69.62 93 ASP A N 1
ATOM 717 C CA . ASP A 1 93 ? 1.881 18.819 -5.217 1.00 69.62 93 ASP A CA 1
ATOM 718 C C . ASP A 1 93 ? 2.570 17.746 -4.371 1.00 69.62 93 ASP A C 1
ATOM 720 O O . ASP A 1 93 ? 2.841 17.936 -3.190 1.00 69.62 93 ASP A O 1
ATOM 724 N N . LEU A 1 94 ? 2.846 16.591 -4.981 1.00 68.19 94 LEU A N 1
ATOM 725 C CA . LEU A 1 94 ? 3.605 15.529 -4.317 1.00 68.19 94 LEU A CA 1
ATOM 726 C C . LEU A 1 94 ? 5.118 15.817 -4.270 1.00 68.19 94 LEU A C 1
ATOM 728 O O . LEU A 1 94 ? 5.857 14.980 -3.766 1.00 68.19 94 LEU A O 1
ATOM 732 N N . SER A 1 95 ? 5.604 16.942 -4.815 1.00 69.88 95 SER A N 1
ATOM 733 C CA . SER A 1 95 ? 7.014 17.328 -4.647 1.00 69.88 95 SER A CA 1
ATOM 734 C C . SER A 1 95 ? 7.297 17.904 -3.257 1.00 69.88 95 SER A C 1
ATOM 736 O O . SER A 1 95 ? 8.440 17.882 -2.804 1.00 69.88 95 SER A O 1
ATOM 738 N N . ASP A 1 96 ? 6.253 18.368 -2.567 1.00 77.81 96 ASP A N 1
ATOM 739 C CA . ASP A 1 96 ? 6.305 18.697 -1.151 1.00 77.81 96 ASP A CA 1
ATOM 740 C C . ASP A 1 96 ? 6.214 17.418 -0.307 1.00 77.81 96 ASP A C 1
ATOM 742 O O . ASP A 1 96 ? 5.224 16.685 -0.350 1.00 77.81 96 ASP A O 1
ATOM 746 N N . GLU A 1 97 ? 7.251 17.161 0.491 1.00 75.62 97 GLU A N 1
ATOM 747 C CA . GLU A 1 97 ? 7.366 15.955 1.317 1.00 75.62 97 GLU A CA 1
ATOM 748 C C . GLU A 1 97 ? 6.212 15.822 2.321 1.00 75.62 97 GLU A C 1
ATOM 750 O O . GLU A 1 97 ? 5.669 14.731 2.507 1.00 75.62 97 GLU A O 1
ATOM 755 N N . ALA A 1 98 ? 5.785 16.927 2.941 1.00 72.25 98 ALA A N 1
ATOM 756 C CA . ALA A 1 98 ? 4.687 16.903 3.906 1.00 72.25 98 ALA A CA 1
ATOM 757 C C . ALA A 1 98 ? 3.361 16.506 3.234 1.00 72.25 98 ALA A C 1
ATOM 759 O O . ALA A 1 98 ? 2.598 15.697 3.773 1.00 72.25 98 ALA A O 1
ATOM 760 N N . THR A 1 99 ? 3.100 17.027 2.037 1.00 69.25 99 THR A N 1
ATOM 761 C CA . THR A 1 99 ? 1.938 16.673 1.215 1.00 69.25 99 THR A CA 1
ATOM 762 C C . THR A 1 99 ? 2.020 15.228 0.732 1.00 69.25 99 THR A C 1
ATOM 764 O O . THR A 1 99 ? 1.030 14.506 0.826 1.00 69.25 99 THR A O 1
ATOM 767 N N . LEU A 1 100 ? 3.188 14.762 0.288 1.00 72.88 100 LEU A N 1
ATOM 768 C CA . LEU A 1 100 ? 3.404 13.375 -0.125 1.00 72.88 100 LEU A CA 1
ATOM 769 C C . LEU A 1 100 ? 3.100 12.402 1.013 1.00 72.88 100 LEU A C 1
ATOM 771 O O . LEU A 1 100 ? 2.279 11.501 0.841 1.00 72.88 100 LEU A O 1
ATOM 775 N N . VAL A 1 101 ? 3.717 12.598 2.179 1.00 69.88 101 VAL A N 1
ATOM 776 C CA . VAL A 1 101 ? 3.547 11.702 3.328 1.00 69.88 101 VAL A CA 1
ATOM 777 C C . VAL A 1 101 ? 2.117 11.764 3.854 1.00 69.88 101 VAL A C 1
ATOM 779 O O . VAL A 1 101 ? 1.524 10.725 4.116 1.00 69.88 101 VAL A O 1
ATOM 782 N N . SER A 1 102 ? 1.511 12.947 3.961 1.00 69.25 102 SER A N 1
ATOM 783 C CA . SER A 1 102 ? 0.118 13.049 4.424 1.00 69.25 102 SER A CA 1
ATOM 784 C C . SER A 1 102 ? -0.901 12.475 3.433 1.00 69.25 102 SER A C 1
ATOM 786 O O . SER A 1 102 ? -1.962 12.017 3.852 1.00 69.25 102 SER A O 1
ATOM 788 N N . THR A 1 103 ? -0.583 12.461 2.136 1.00 66.75 103 THR A N 1
ATOM 789 C CA . THR A 1 103 ? -1.482 11.968 1.083 1.00 66.75 103 THR A CA 1
ATOM 790 C C . THR A 1 103 ? -1.319 10.467 0.827 1.00 66.75 103 THR A C 1
ATOM 792 O O . THR A 1 103 ? -2.310 9.777 0.589 1.00 66.75 103 THR A O 1
ATOM 795 N N . LEU A 1 104 ? -0.087 9.950 0.865 1.00 72.62 104 LEU A N 1
ATOM 796 C CA . LEU A 1 104 ? 0.240 8.549 0.561 1.00 72.62 104 LEU A CA 1
ATOM 797 C C . LEU A 1 104 ? 0.483 7.691 1.812 1.00 72.62 104 LEU A C 1
ATOM 799 O O . LEU A 1 104 ? 0.473 6.464 1.718 1.00 72.62 104 LEU A O 1
ATOM 803 N N . GLY A 1 105 ? 0.688 8.308 2.977 1.00 74.94 105 GLY A N 1
ATOM 804 C CA . GLY A 1 105 ? 1.018 7.655 4.245 1.00 74.94 105 GLY A CA 1
ATOM 805 C C . GLY A 1 105 ? -0.162 6.955 4.913 1.00 74.94 105 GLY A C 1
ATOM 806 O O . GLY A 1 105 ? -0.564 7.296 6.026 1.00 74.94 105 GLY A O 1
ATOM 807 N N . VAL A 1 106 ? -0.720 5.946 4.241 1.00 78.56 106 VAL A N 1
ATOM 808 C CA . VAL A 1 106 ? -1.860 5.145 4.722 1.00 78.56 106 VAL A CA 1
ATOM 809 C C . VAL A 1 106 ? -1.585 4.560 6.112 1.00 78.56 106 VAL A C 1
ATOM 811 O O . VAL A 1 106 ? -2.457 4.572 6.981 1.00 78.56 106 VAL A O 1
ATOM 814 N N . PHE A 1 107 ? -0.358 4.097 6.356 1.00 84.31 107 PHE A N 1
ATOM 815 C CA . PHE A 1 107 ? 0.017 3.411 7.595 1.00 84.31 107 PHE A CA 1
ATOM 816 C C . PHE A 1 107 ? 0.362 4.357 8.750 1.00 84.31 107 PHE A C 1
ATOM 818 O O . PHE A 1 107 ? 0.374 3.919 9.903 1.00 84.31 107 PHE A O 1
ATOM 825 N N . GLN A 1 108 ? 0.541 5.651 8.469 1.00 81.88 108 GLN A N 1
ATOM 826 C CA . GLN A 1 108 ? 0.659 6.710 9.478 1.00 81.88 108 GLN A CA 1
ATOM 827 C C . GLN A 1 108 ? -0.719 7.181 9.962 1.00 81.88 108 GLN A C 1
ATOM 829 O O . GLN A 1 108 ? -0.816 7.831 10.999 1.00 81.88 108 GLN A O 1
ATOM 834 N N . GLY A 1 109 ? -1.789 6.846 9.235 1.00 74.88 109 GLY A N 1
ATOM 835 C CA . GLY A 1 109 ? -3.154 7.207 9.594 1.00 74.88 109 GLY A CA 1
ATOM 836 C C . GLY A 1 109 ? -3.742 6.375 10.739 1.00 74.88 109 GLY A C 1
ATOM 837 O O . GLY A 1 109 ? -3.335 5.237 11.009 1.00 74.88 109 GLY A O 1
ATOM 838 N N . GLU A 1 110 ? -4.767 6.938 11.379 1.00 74.31 110 GLU A N 1
ATOM 839 C CA . GLU A 1 110 ? -5.655 6.218 12.292 1.00 74.31 110 GLU A CA 1
ATOM 840 C C . GLU A 1 110 ? -6.840 5.629 11.518 1.00 74.31 110 GLU A C 1
ATOM 842 O O . GLU A 1 110 ? -7.802 6.326 11.178 1.00 74.31 110 GLU A O 1
ATOM 847 N N . LEU A 1 111 ? -6.784 4.322 11.252 1.00 74.25 111 LEU A N 1
ATOM 848 C CA . LEU A 1 111 ? -7.913 3.595 10.677 1.00 74.25 111 LEU A CA 1
ATOM 849 C C . LEU A 1 111 ? -9.052 3.480 11.699 1.00 74.25 111 LEU A C 1
ATOM 851 O O . LEU A 1 111 ? -8.860 3.633 12.909 1.00 74.25 111 LEU A O 1
ATOM 855 N N . THR A 1 112 ? -10.261 3.178 11.224 1.00 73.75 112 THR A N 1
ATOM 856 C CA . THR A 1 112 ? -11.430 3.017 12.101 1.00 73.75 112 THR A CA 1
ATOM 857 C C . THR A 1 112 ? -11.193 1.949 13.171 1.00 73.75 112 THR A C 1
ATOM 859 O O . THR A 1 112 ? -11.530 2.186 14.329 1.00 73.75 112 THR A O 1
ATOM 862 N N . CYS A 1 113 ? -10.556 0.823 12.827 1.00 73.25 113 CYS A N 1
ATOM 863 C CA . CYS A 1 113 ? -10.202 -0.224 13.789 1.00 73.25 113 CYS A CA 1
ATOM 864 C C . CYS A 1 113 ? -9.268 0.287 14.908 1.00 73.25 113 CYS A C 1
ATOM 866 O O . CYS A 1 113 ? -9.503 -0.024 16.078 1.00 73.25 113 CYS A O 1
ATOM 868 N N . CYS A 1 114 ? -8.297 1.148 14.570 1.00 81.88 114 CYS A N 1
ATOM 869 C CA . CYS A 1 114 ? -7.380 1.788 15.516 1.00 81.88 114 CYS A CA 1
ATOM 870 C C . CYS A 1 114 ? -8.126 2.740 16.454 1.00 81.88 114 CYS A C 1
ATOM 872 O O . CYS A 1 114 ? -7.984 2.649 17.668 1.00 81.88 114 CYS A O 1
ATOM 874 N N . ARG A 1 115 ? -9.003 3.593 15.907 1.00 81.44 115 ARG A N 1
ATOM 875 C CA . ARG A 1 115 ? -9.816 4.538 16.697 1.00 81.44 115 ARG A CA 1
ATOM 876 C C . ARG A 1 115 ? -10.770 3.857 17.674 1.00 81.44 115 ARG A C 1
ATOM 878 O O . ARG A 1 115 ? -11.148 4.451 18.679 1.00 81.44 115 ARG A O 1
ATOM 885 N N . LEU A 1 116 ? -11.199 2.638 17.356 1.00 78.44 116 LEU A N 1
ATOM 886 C CA . LEU A 1 116 ? -12.041 1.818 18.225 1.00 78.44 116 LEU A CA 1
ATOM 887 C C . LEU A 1 116 ? -11.228 1.012 19.252 1.00 78.44 116 LEU A C 1
ATOM 889 O O . LEU A 1 116 ? -11.826 0.310 20.065 1.00 78.44 116 LEU A O 1
ATOM 893 N N . GLY A 1 117 ? -9.893 1.098 19.221 1.00 84.75 117 GLY A N 1
ATOM 894 C CA . GLY A 1 117 ? -8.999 0.410 20.151 1.00 84.75 117 GLY A CA 1
ATOM 895 C C . GLY A 1 117 ? -9.043 -1.112 20.023 1.00 84.75 117 GLY A C 1
ATOM 896 O O . GLY A 1 117 ? -8.929 -1.793 21.042 1.00 84.75 117 GLY A O 1
ATOM 897 N N . HIS A 1 118 ? -9.287 -1.629 18.808 1.00 82.88 118 HIS A N 1
ATOM 898 C CA . HIS A 1 118 ? -9.359 -3.060 18.469 1.00 82.88 118 HIS A CA 1
ATOM 899 C C . HIS A 1 118 ? -10.047 -3.902 19.564 1.00 82.88 118 HIS A C 1
ATOM 901 O O . HIS A 1 118 ? -9.389 -4.667 20.284 1.00 82.88 118 HIS A O 1
ATOM 907 N N . PRO A 1 119 ? -11.377 -3.760 19.741 1.00 79.75 119 PRO A N 1
ATOM 908 C CA . PRO A 1 119 ? -12.089 -4.455 20.804 1.00 79.75 119 PRO A CA 1
ATOM 909 C C . PRO A 1 119 ? -11.895 -5.965 20.662 1.00 79.75 119 PRO A C 1
ATOM 911 O O . PRO A 1 119 ? -12.012 -6.510 19.566 1.00 79.75 119 PRO A O 1
ATOM 914 N N . ARG A 1 120 ? -11.629 -6.646 21.783 1.00 81.31 120 ARG A N 1
ATOM 915 C CA . ARG A 1 120 ? -11.362 -8.099 21.817 1.00 81.31 120 ARG A CA 1
ATOM 916 C C . ARG A 1 120 ? -10.118 -8.532 21.027 1.00 81.31 120 ARG A C 1
ATOM 918 O O . ARG A 1 120 ? -10.077 -9.674 20.580 1.00 81.31 120 ARG A O 1
ATOM 925 N N . ALA A 1 121 ? -9.128 -7.650 20.875 1.00 85.31 121 ALA A N 1
ATOM 926 C CA . ALA A 1 121 ? -7.861 -7.965 20.209 1.00 85.31 121 ALA A CA 1
ATOM 927 C C . ALA A 1 121 ? -8.037 -8.457 18.757 1.00 85.31 121 ALA A C 1
ATOM 929 O O . ALA A 1 121 ? -7.357 -9.377 18.312 1.00 85.31 121 ALA A O 1
ATOM 930 N N . GLN A 1 122 ? -8.998 -7.883 18.026 1.00 80.69 122 GLN A N 1
ATOM 931 C CA . GLN A 1 122 ? -9.183 -8.200 16.608 1.00 80.69 122 GLN A CA 1
ATOM 932 C C . GLN A 1 122 ? -8.004 -7.677 15.760 1.00 80.69 122 GLN A C 1
ATOM 934 O O . GLN A 1 122 ? -7.470 -6.616 16.102 1.00 80.69 122 GLN A O 1
ATOM 939 N N . PRO A 1 123 ? -7.638 -8.365 14.657 1.00 81.56 123 PRO A N 1
ATOM 940 C CA . PRO A 1 123 ? -6.574 -7.927 13.752 1.00 81.56 123 PRO A CA 1
ATOM 941 C C . PRO A 1 123 ? -6.756 -6.486 13.274 1.00 81.56 123 PRO A C 1
ATOM 943 O O . PRO A 1 123 ? -7.883 -5.983 13.177 1.00 81.56 123 PRO A O 1
ATOM 946 N N . CYS A 1 124 ? -5.644 -5.815 12.994 1.00 84.12 124 CYS A N 1
ATOM 947 C CA . CYS A 1 124 ? -5.658 -4.436 12.526 1.00 84.12 124 CYS A CA 1
ATOM 948 C C . CYS A 1 124 ? -5.887 -4.400 11.012 1.00 84.12 124 CYS A C 1
ATOM 950 O O . CYS A 1 124 ? -5.200 -5.091 10.265 1.00 84.12 124 CYS A O 1
ATOM 952 N N . ASP A 1 125 ? -6.763 -3.515 10.525 1.00 80.62 125 ASP A N 1
ATOM 953 C CA . ASP A 1 125 ? -6.972 -3.333 9.078 1.00 80.62 125 ASP A CA 1
ATOM 954 C C . ASP A 1 125 ? -5.672 -2.923 8.347 1.00 80.62 125 ASP A C 1
ATOM 956 O O . ASP A 1 125 ? -5.558 -3.117 7.138 1.00 80.62 125 ASP A O 1
ATOM 960 N N . LYS A 1 126 ? -4.661 -2.387 9.056 1.00 82.31 126 LYS A N 1
ATOM 961 C CA . LYS A 1 126 ? -3.327 -2.126 8.483 1.00 82.31 126 LYS A CA 1
ATOM 962 C C . LYS A 1 126 ? -2.673 -3.414 7.977 1.00 82.31 126 LYS A C 1
ATOM 964 O O . LYS A 1 126 ? -2.069 -3.387 6.913 1.00 82.31 126 LYS A O 1
ATOM 969 N N . GLU A 1 127 ? -2.827 -4.531 8.682 1.00 85.69 127 GLU A N 1
ATOM 970 C CA . GLU A 1 127 ? -2.246 -5.822 8.292 1.00 85.69 127 GLU A CA 1
ATOM 971 C C . GLU A 1 127 ? -2.885 -6.340 6.993 1.00 85.69 127 GLU A C 1
ATOM 973 O O . GLU A 1 127 ? -2.191 -6.762 6.070 1.00 85.69 127 GLU A O 1
ATOM 978 N N . GLU A 1 128 ? -4.206 -6.199 6.859 1.00 78.88 128 GLU A N 1
ATOM 979 C CA . GLU A 1 128 ? -4.958 -6.570 5.649 1.00 78.88 128 GLU A CA 1
ATOM 980 C C . GLU A 1 128 ? -4.585 -5.709 4.425 1.00 78.88 128 GLU A C 1
ATOM 982 O O . GLU A 1 128 ? -4.679 -6.152 3.276 1.00 78.88 128 GLU A O 1
ATOM 987 N N . LEU A 1 129 ? -4.134 -4.470 4.650 1.00 78.81 129 LEU A N 1
ATOM 988 C CA . LEU A 1 129 ? -3.724 -3.545 3.590 1.00 78.81 129 LEU A CA 1
ATOM 989 C C . LEU A 1 129 ? -2.297 -3.781 3.075 1.00 78.81 129 LEU A C 1
ATOM 991 O O . LEU A 1 129 ? -1.958 -3.249 2.014 1.00 78.81 129 LEU A O 1
ATOM 995 N N . VAL A 1 130 ? -1.476 -4.590 3.753 1.00 84.25 130 VAL A N 1
ATOM 996 C CA . VAL A 1 130 ? -0.074 -4.836 3.364 1.00 84.25 130 VAL A CA 1
ATOM 997 C C . VAL A 1 130 ? 0.022 -5.385 1.939 1.00 84.25 130 VAL A C 1
ATOM 999 O O . VAL A 1 130 ? 0.682 -4.786 1.089 1.00 84.25 130 VAL A O 1
ATOM 1002 N N . LEU A 1 131 ? -0.668 -6.489 1.634 1.00 81.38 131 LEU A N 1
ATOM 1003 C CA . LEU A 1 131 ? -0.553 -7.149 0.325 1.00 81.38 131 LEU A CA 1
ATOM 1004 C C . LEU A 1 131 ? -1.050 -6.278 -0.845 1.00 81.38 131 LEU A C 1
ATOM 1006 O O . LEU A 1 131 ? -0.334 -6.185 -1.847 1.00 81.38 131 LEU A O 1
ATOM 1010 N N . PRO A 1 132 ? -2.221 -5.609 -0.765 1.00 76.06 132 PRO A N 1
ATOM 1011 C CA . PRO A 1 132 ? -2.648 -4.675 -1.806 1.00 76.06 132 PRO A CA 1
ATOM 1012 C C . PRO A 1 132 ? -1.636 -3.554 -2.072 1.00 76.06 132 PRO A C 1
ATOM 1014 O O . PRO A 1 132 ? -1.349 -3.254 -3.232 1.00 76.06 132 PRO A O 1
ATOM 1017 N N . ILE A 1 133 ? -1.069 -2.953 -1.020 1.00 79.44 133 ILE A N 1
ATOM 1018 C CA . ILE A 1 133 ? -0.125 -1.836 -1.157 1.00 79.44 133 ILE A CA 1
ATOM 1019 C C . ILE A 1 133 ? 1.230 -2.311 -1.707 1.00 79.44 133 ILE A C 1
ATOM 1021 O O . ILE A 1 133 ? 1.799 -1.651 -2.579 1.00 79.44 133 ILE A O 1
ATOM 1025 N N . LEU A 1 134 ? 1.702 -3.496 -1.309 1.00 84.81 134 LEU A N 1
ATOM 1026 C CA . LEU A 1 134 ? 2.874 -4.143 -1.910 1.00 84.81 134 LEU A CA 1
ATOM 1027 C C . LEU A 1 134 ? 2.687 -4.440 -3.403 1.00 84.81 134 LEU A C 1
ATOM 1029 O O . LEU A 1 134 ? 3.622 -4.274 -4.185 1.00 84.81 134 LEU A O 1
ATOM 1033 N N . GLY A 1 135 ? 1.482 -4.829 -3.828 1.00 79.44 135 GLY A N 1
ATOM 1034 C CA . GLY A 1 135 ? 1.173 -5.010 -5.248 1.00 79.44 135 GLY A CA 1
ATOM 1035 C C . GLY A 1 135 ? 1.342 -3.714 -6.046 1.00 79.44 135 GLY A C 1
ATOM 1036 O O . GLY A 1 135 ? 1.916 -3.718 -7.134 1.00 79.44 135 GLY A O 1
ATOM 1037 N N . LEU A 1 136 ? 0.903 -2.584 -5.490 1.00 77.44 136 LEU A N 1
ATOM 1038 C CA . LEU A 1 136 ? 1.061 -1.274 -6.127 1.00 77.44 136 LEU A CA 1
ATOM 1039 C C . LEU A 1 136 ? 2.528 -0.836 -6.171 1.00 77.44 136 LEU A C 1
ATOM 1041 O O . LEU A 1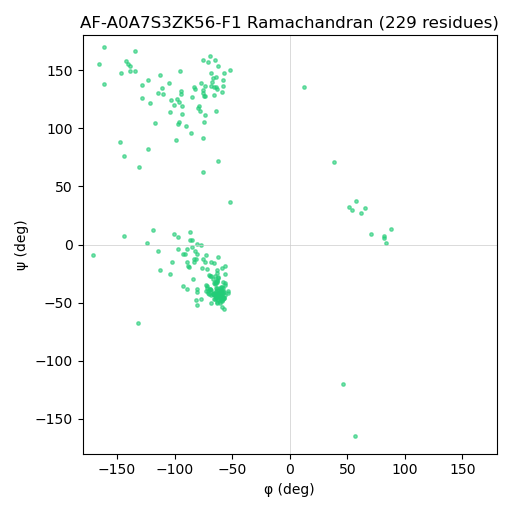 136 ? 2.975 -0.318 -7.194 1.00 77.44 136 LEU A O 1
ATOM 1045 N N . LEU A 1 137 ? 3.290 -1.105 -5.107 1.00 83.31 137 LEU A N 1
ATOM 1046 C CA . LEU A 1 137 ? 4.741 -0.922 -5.098 1.00 83.31 137 LEU A CA 1
ATOM 1047 C C . LEU A 1 137 ? 5.416 -1.730 -6.214 1.00 83.31 137 LEU A C 1
ATOM 1049 O O . LEU A 1 137 ? 6.224 -1.174 -6.956 1.00 83.31 137 LEU A O 1
ATOM 1053 N N . ALA A 1 138 ? 5.047 -3.004 -6.379 1.00 84.12 138 ALA A N 1
ATOM 1054 C CA . ALA A 1 138 ? 5.583 -3.867 -7.431 1.00 84.12 138 ALA A CA 1
ATOM 1055 C C . ALA A 1 138 ? 5.334 -3.285 -8.832 1.00 84.12 138 ALA A C 1
ATOM 1057 O O . ALA A 1 138 ? 6.230 -3.287 -9.675 1.00 84.12 138 ALA A O 1
ATOM 1058 N N . HIS A 1 139 ? 4.133 -2.744 -9.069 1.00 78.31 139 HIS A N 1
ATOM 1059 C CA . HIS A 1 139 ? 3.787 -2.078 -10.325 1.00 78.31 139 HIS A CA 1
ATOM 1060 C C . HIS A 1 139 ? 4.641 -0.829 -10.580 1.00 78.31 139 HIS A C 1
ATOM 1062 O O . HIS A 1 139 ? 5.242 -0.720 -11.647 1.00 78.31 139 HIS A O 1
ATOM 1068 N N . MET A 1 140 ? 4.744 0.079 -9.603 1.00 77.56 140 MET A N 1
ATOM 1069 C CA . MET A 1 140 ? 5.558 1.297 -9.736 1.00 77.56 140 MET A CA 1
ATOM 1070 C C . MET A 1 140 ? 7.034 0.965 -9.975 1.00 77.56 140 MET A C 1
ATOM 1072 O O . MET A 1 140 ? 7.691 1.580 -10.814 1.00 77.56 140 MET A O 1
ATOM 1076 N N . TYR A 1 141 ? 7.554 -0.034 -9.261 1.00 85.69 141 TYR A N 1
ATOM 1077 C CA . TYR A 1 141 ? 8.947 -0.439 -9.379 1.00 85.69 141 TYR A CA 1
ATOM 1078 C C . TYR A 1 141 ? 9.255 -1.111 -10.724 1.00 85.69 141 TYR A C 1
ATOM 1080 O O . TYR A 1 141 ? 10.284 -0.836 -11.340 1.00 85.69 141 TYR A O 1
ATOM 1088 N N . ARG A 1 142 ? 8.333 -1.930 -11.241 1.00 82.88 142 ARG A N 1
ATOM 1089 C CA . ARG A 1 142 ? 8.434 -2.516 -12.585 1.00 82.88 142 ARG A CA 1
ATOM 1090 C C . ARG A 1 142 ? 8.524 -1.442 -13.666 1.00 82.88 142 ARG A C 1
ATOM 1092 O O . ARG A 1 142 ? 9.392 -1.521 -14.535 1.00 82.88 142 ARG A O 1
ATOM 1099 N N . ASP A 1 143 ? 7.651 -0.440 -13.608 1.00 79.25 143 ASP A N 1
ATOM 1100 C CA . ASP A 1 143 ? 7.638 0.658 -14.579 1.00 79.25 143 ASP A CA 1
ATOM 1101 C C . ASP A 1 143 ? 8.934 1.478 -14.516 1.00 79.25 143 ASP A C 1
ATOM 1103 O O . ASP A 1 143 ? 9.482 1.854 -15.556 1.00 79.25 143 ASP A O 1
ATOM 1107 N N . HIS A 1 144 ? 9.477 1.679 -13.314 1.00 83.75 144 HIS A N 1
ATOM 1108 C CA . HIS A 1 144 ? 10.789 2.289 -13.110 1.00 83.75 144 HIS A CA 1
ATOM 1109 C C . HIS A 1 144 ? 11.919 1.480 -13.773 1.00 83.75 144 HIS A C 1
ATOM 1111 O O . HIS A 1 144 ? 12.703 2.036 -14.545 1.00 83.75 144 HIS A O 1
ATOM 1117 N N . LEU A 1 145 ? 11.974 0.158 -13.575 1.00 85.94 145 LEU A N 1
ATOM 1118 C CA . LEU A 1 145 ? 12.985 -0.690 -14.221 1.00 85.94 145 LEU A CA 1
ATOM 1119 C C . LEU A 1 145 ? 12.855 -0.699 -15.753 1.00 85.94 145 LEU A C 1
ATOM 1121 O O . LEU A 1 145 ? 13.866 -0.672 -16.462 1.00 85.94 145 LEU A O 1
ATOM 1125 N N . LEU A 1 146 ? 11.628 -0.715 -16.285 1.00 82.12 146 LEU A N 1
ATOM 1126 C CA . LEU A 1 146 ? 11.387 -0.600 -17.728 1.00 82.12 146 LEU A CA 1
ATOM 1127 C C . LEU A 1 146 ? 11.904 0.734 -18.278 1.00 82.12 146 LEU A C 1
ATOM 1129 O O . LEU A 1 146 ? 12.524 0.756 -19.346 1.00 82.12 146 LEU A O 1
ATOM 1133 N N . ALA A 1 147 ? 11.687 1.833 -17.554 1.00 77.75 147 ALA A N 1
ATOM 1134 C CA . ALA A 1 147 ? 12.177 3.149 -17.944 1.00 77.75 147 ALA A CA 1
ATOM 1135 C C . ALA A 1 147 ? 13.712 3.192 -17.994 1.00 77.75 147 ALA A C 1
ATOM 1137 O O . ALA A 1 147 ? 14.272 3.659 -18.985 1.00 77.75 147 ALA A O 1
ATOM 1138 N N . LEU A 1 148 ? 14.395 2.621 -16.994 1.00 81.56 148 LEU A N 1
ATOM 1139 C CA . LEU A 1 148 ? 15.859 2.535 -16.977 1.00 81.56 148 LEU A CA 1
ATOM 1140 C C . LEU A 1 148 ? 16.404 1.769 -18.191 1.00 81.56 148 LEU A C 1
ATOM 1142 O O . LEU A 1 148 ? 17.299 2.265 -18.872 1.00 81.56 148 LEU A O 1
ATOM 1146 N N . ARG A 1 149 ? 15.819 0.612 -18.521 1.00 77.31 149 ARG A N 1
ATOM 1147 C CA . ARG A 1 149 ? 16.249 -0.244 -19.648 1.00 77.31 149 ARG A CA 1
ATOM 1148 C C . ARG A 1 149 ? 15.962 0.349 -21.029 1.00 77.31 149 ARG A C 1
ATOM 1150 O O . ARG A 1 149 ? 16.647 0.028 -21.993 1.00 77.31 149 ARG A O 1
ATOM 1157 N N . SER A 1 150 ? 14.956 1.213 -21.136 1.00 67.25 150 SER A N 1
ATOM 1158 C CA . SER A 1 150 ? 14.591 1.877 -22.398 1.00 67.25 150 SER A CA 1
ATOM 1159 C C . SER A 1 150 ? 15.589 2.970 -22.810 1.00 67.25 150 SER A C 1
ATOM 1161 O O . SER A 1 150 ? 15.594 3.406 -23.961 1.00 67.25 150 SER A O 1
ATOM 1163 N N . SER A 1 151 ? 16.451 3.398 -21.884 1.00 57.97 151 SER A N 1
ATOM 1164 C CA . SER A 1 151 ? 17.412 4.494 -22.068 1.00 57.97 151 SER A CA 1
ATOM 1165 C C . SER A 1 151 ? 18.604 4.141 -22.973 1.00 57.97 151 SER A C 1
ATOM 1167 O O . SER A 1 151 ? 19.348 5.038 -23.359 1.00 57.97 151 SER A O 1
ATOM 1169 N N . ASP A 1 152 ? 18.773 2.868 -23.349 1.00 53.25 152 ASP A N 1
ATOM 1170 C CA . ASP A 1 152 ? 19.927 2.370 -24.115 1.00 53.25 152 ASP A CA 1
ATOM 1171 C C . ASP A 1 152 ? 19.800 2.485 -25.653 1.00 53.25 152 ASP A C 1
ATOM 1173 O O . ASP A 1 152 ? 20.638 1.947 -26.379 1.00 53.25 152 ASP A O 1
ATOM 1177 N N . GLY A 1 153 ? 18.810 3.199 -26.216 1.00 46.47 153 GLY A N 1
ATOM 1178 C CA . GLY A 1 153 ? 18.752 3.286 -27.689 1.00 46.47 153 GLY A CA 1
ATOM 1179 C C . GLY A 1 153 ? 17.794 4.241 -28.396 1.00 46.47 153 GLY A C 1
ATOM 1180 O O . GLY A 1 153 ? 17.925 4.396 -29.609 1.00 46.47 153 GLY A O 1
ATOM 1181 N N . LEU A 1 154 ? 16.856 4.911 -27.730 1.00 44.41 154 LEU A N 1
ATOM 1182 C CA . LEU A 1 154 ? 16.069 5.972 -28.365 1.00 44.41 154 LEU A CA 1
ATOM 1183 C C . LEU A 1 154 ? 15.449 6.842 -27.276 1.00 44.41 154 LEU A C 1
ATOM 1185 O O . LEU A 1 154 ? 14.951 6.304 -26.293 1.00 44.41 154 LEU A O 1
ATOM 1189 N N . GLU A 1 155 ? 15.452 8.165 -27.457 1.00 44.03 155 GLU A N 1
ATOM 1190 C CA . GLU A 1 155 ? 14.703 9.111 -26.621 1.00 44.03 155 GLU A CA 1
ATOM 1191 C C . GLU A 1 155 ? 13.187 8.841 -26.729 1.00 44.03 155 GLU A C 1
ATOM 1193 O O . GLU A 1 155 ? 12.433 9.600 -27.340 1.00 44.03 155 GLU A O 1
ATOM 1198 N N . LEU A 1 156 ? 12.698 7.751 -26.137 1.00 43.41 156 LEU A N 1
ATOM 1199 C CA . LEU A 1 156 ? 11.310 7.671 -25.720 1.00 43.41 156 LEU A CA 1
ATOM 1200 C C . LEU A 1 156 ? 11.212 8.512 -24.459 1.00 43.41 156 LEU A C 1
ATOM 1202 O O . LEU A 1 156 ? 11.499 8.057 -23.361 1.00 43.41 156 LEU A O 1
ATOM 1206 N N . SER A 1 157 ? 10.886 9.777 -24.699 1.00 38.56 157 SER A N 1
ATOM 1207 C CA . SER A 1 157 ? 10.332 10.754 -23.781 1.00 38.56 157 SER A CA 1
ATOM 1208 C C . SER A 1 157 ? 10.341 10.420 -22.289 1.00 38.56 157 SER A C 1
ATOM 1210 O O . SER A 1 157 ? 9.739 9.453 -21.822 1.00 38.56 157 SER A O 1
ATOM 1212 N N . LYS A 1 158 ? 10.738 11.435 -21.528 1.00 40.22 158 LYS A N 1
ATOM 1213 C CA . LYS A 1 158 ? 10.254 11.781 -20.183 1.00 40.22 158 LYS A CA 1
ATOM 1214 C C . LYS A 1 158 ? 8.708 11.906 -20.067 1.00 40.22 158 LYS A C 1
ATOM 1216 O O . LYS A 1 158 ? 8.217 12.812 -19.406 1.00 40.22 158 LYS A O 1
ATOM 1221 N N . THR A 1 159 ? 7.916 11.090 -20.764 1.00 39.69 159 THR A N 1
ATOM 1222 C CA . THR A 1 159 ? 6.459 11.227 -20.921 1.00 39.69 159 THR A CA 1
ATOM 1223 C C . THR A 1 159 ? 5.685 9.983 -20.485 1.00 39.69 159 THR A C 1
ATOM 1225 O O . THR A 1 159 ? 4.459 10.002 -20.514 1.00 39.69 159 THR A O 1
ATOM 1228 N N . SER A 1 160 ? 6.349 8.932 -19.996 1.00 44.41 160 SER A N 1
ATOM 1229 C CA . SER A 1 160 ? 5.678 8.023 -19.065 1.00 44.41 160 SER A CA 1
ATOM 1230 C C . SER A 1 160 ? 5.829 8.603 -17.663 1.00 44.41 160 SER A C 1
ATOM 1232 O O . SER A 1 160 ? 6.852 8.417 -17.010 1.00 44.41 160 SER A O 1
ATOM 1234 N N . MET A 1 161 ? 4.822 9.343 -17.195 1.00 49.09 161 MET A N 1
ATOM 1235 C CA . MET A 1 161 ? 4.800 9.841 -15.814 1.00 49.09 161 MET A CA 1
ATOM 1236 C C . MET A 1 161 ? 4.778 8.709 -14.763 1.00 49.09 161 MET A C 1
ATOM 1238 O O . MET A 1 161 ? 5.038 8.974 -13.595 1.00 49.09 161 MET A O 1
ATOM 1242 N N . ALA A 1 162 ? 4.555 7.456 -15.186 1.00 46.72 162 ALA A N 1
ATOM 1243 C CA . ALA A 1 162 ? 4.687 6.249 -14.369 1.00 46.72 162 ALA A CA 1
ATOM 1244 C C . ALA A 1 162 ? 6.136 5.981 -13.921 1.00 46.72 162 ALA A C 1
ATOM 1246 O O . ALA A 1 162 ? 6.363 5.506 -12.814 1.00 46.72 162 ALA A O 1
ATOM 1247 N N . ALA A 1 163 ? 7.127 6.335 -14.751 1.00 51.62 163 ALA A N 1
ATOM 1248 C CA . ALA A 1 163 ? 8.542 6.102 -14.449 1.00 51.62 163 ALA A CA 1
ATOM 1249 C C . ALA A 1 163 ? 9.029 6.914 -13.235 1.00 51.62 163 ALA A C 1
ATOM 1251 O O . ALA A 1 163 ? 9.832 6.426 -12.448 1.00 51.62 163 ALA A O 1
ATOM 1252 N N . GLY A 1 164 ? 8.496 8.128 -13.055 1.00 65.56 164 GLY A N 1
ATOM 1253 C CA . GLY A 1 164 ? 8.842 9.002 -11.931 1.00 65.56 164 GLY A CA 1
ATOM 1254 C C . GLY A 1 164 ? 8.095 8.681 -10.635 1.00 65.56 164 GLY A C 1
ATOM 1255 O O . GLY A 1 164 ? 8.374 9.299 -9.612 1.00 65.56 164 GLY A O 1
ATOM 1256 N N . ALA A 1 165 ? 7.140 7.745 -10.659 1.00 72.88 165 ALA A N 1
ATOM 1257 C CA . ALA A 1 165 ? 6.337 7.423 -9.488 1.00 72.88 165 ALA A CA 1
ATOM 1258 C C . ALA A 1 165 ? 7.174 6.745 -8.398 1.00 72.88 165 ALA A C 1
ATOM 1260 O O . ALA A 1 165 ? 7.192 7.188 -7.251 1.00 72.88 165 ALA A O 1
ATOM 1261 N N . PHE A 1 166 ? 7.928 5.708 -8.769 1.00 82.69 166 PHE A N 1
ATOM 1262 C CA . PHE A 1 166 ? 8.836 5.058 -7.831 1.00 82.69 166 PHE A CA 1
ATOM 1263 C C . PHE A 1 166 ? 9.934 6.016 -7.356 1.00 82.69 166 PHE A C 1
ATOM 1265 O O . PHE A 1 166 ? 10.185 6.085 -6.159 1.00 82.69 166 PHE A O 1
ATOM 1272 N N . ASP A 1 167 ? 10.524 6.804 -8.263 1.00 83.31 167 ASP A N 1
ATOM 1273 C CA . ASP A 1 167 ? 11.567 7.785 -7.922 1.00 83.31 167 ASP A CA 1
ATOM 1274 C C . ASP A 1 167 ? 11.100 8.789 -6.863 1.00 83.31 167 ASP A C 1
ATOM 1276 O O . ASP A 1 167 ? 11.884 9.203 -6.012 1.00 83.31 167 ASP A O 1
ATOM 1280 N N . LEU A 1 168 ? 9.817 9.159 -6.898 1.00 81.19 168 LEU A N 1
ATOM 1281 C CA . LEU A 1 168 ? 9.228 10.079 -5.938 1.00 81.19 168 LEU A CA 1
ATOM 1282 C C . LEU A 1 168 ? 9.082 9.460 -4.541 1.00 81.19 168 LEU A C 1
ATOM 1284 O O . LEU A 1 168 ? 9.335 10.132 -3.547 1.00 81.19 168 LEU A O 1
ATOM 1288 N N . ILE A 1 169 ? 8.664 8.194 -4.448 1.00 82.56 169 ILE A N 1
ATOM 1289 C CA . ILE A 1 169 ? 8.442 7.529 -3.153 1.00 82.56 169 ILE A CA 1
ATOM 1290 C C . ILE A 1 169 ? 9.695 6.844 -2.603 1.00 82.56 169 ILE A C 1
ATOM 1292 O O . ILE A 1 169 ? 9.748 6.566 -1.407 1.00 82.56 169 ILE A O 1
ATOM 1296 N N . ALA A 1 170 ? 10.698 6.573 -3.444 1.00 90.12 170 ALA A N 1
ATOM 1297 C CA . ALA A 1 170 ? 11.920 5.862 -3.074 1.00 90.12 170 ALA A CA 1
ATOM 1298 C C . ALA A 1 170 ? 12.643 6.473 -1.855 1.00 90.12 170 ALA A C 1
ATOM 1300 O O . ALA A 1 170 ? 13.044 5.706 -0.978 1.00 90.12 170 ALA A O 1
ATOM 1301 N N . PRO A 1 171 ? 12.763 7.812 -1.716 1.00 91.12 171 PRO A N 1
ATOM 1302 C CA . PRO A 1 171 ? 13.372 8.427 -0.534 1.00 91.12 171 PRO A CA 1
ATOM 1303 C C . PRO A 1 171 ? 12.550 8.266 0.753 1.00 91.12 171 PRO A C 1
ATOM 1305 O O . PRO A 1 171 ? 13.072 8.501 1.839 1.00 91.12 171 PRO A O 1
ATOM 1308 N N . HIS A 1 172 ? 11.277 7.880 0.644 1.00 89.38 172 HIS A N 1
ATOM 1309 C CA . HIS A 1 172 ? 10.314 7.856 1.745 1.00 89.38 172 HIS A CA 1
ATOM 1310 C C . HIS A 1 172 ? 9.777 6.448 2.041 1.00 89.38 172 HIS A C 1
ATOM 1312 O O . HIS A 1 172 ? 8.802 6.320 2.781 1.00 89.38 172 HIS A O 1
ATOM 1318 N N . LEU A 1 173 ? 10.383 5.386 1.490 1.00 91.56 173 LEU A N 1
ATOM 1319 C CA . LEU A 1 173 ? 9.883 4.015 1.658 1.00 91.56 173 LEU A CA 1
ATOM 1320 C C . LEU A 1 173 ? 9.789 3.596 3.128 1.00 91.56 173 LEU A C 1
ATOM 1322 O O . LEU A 1 173 ? 8.788 3.003 3.506 1.00 91.56 173 LEU A O 1
ATOM 1326 N N . ASP A 1 174 ? 10.757 3.969 3.966 1.00 91.88 174 ASP A N 1
ATOM 1327 C CA . ASP A 1 174 ? 10.735 3.630 5.398 1.00 91.88 174 ASP A CA 1
ATOM 1328 C C . ASP A 1 174 ? 9.548 4.261 6.137 1.00 91.88 174 ASP A C 1
ATOM 1330 O O . ASP A 1 174 ? 9.035 3.702 7.107 1.00 91.88 174 ASP A O 1
ATOM 1334 N N . VAL A 1 175 ? 9.099 5.432 5.674 1.00 89.62 175 VAL A N 1
ATOM 1335 C CA . VAL A 1 175 ? 7.918 6.101 6.220 1.00 89.62 175 VAL A CA 1
ATOM 1336 C C . VAL A 1 175 ? 6.664 5.467 5.635 1.00 89.62 175 VAL A C 1
ATOM 1338 O O . VAL A 1 175 ? 5.788 5.060 6.382 1.00 89.62 175 VAL A O 1
ATOM 1341 N N . LEU A 1 176 ? 6.564 5.341 4.314 1.00 85.94 176 LEU A N 1
ATOM 1342 C CA . LEU A 1 176 ? 5.354 4.860 3.641 1.00 85.94 176 LEU A CA 1
ATOM 1343 C C . LEU A 1 176 ? 5.076 3.365 3.882 1.00 85.94 176 LEU A C 1
ATOM 1345 O O . LEU A 1 176 ? 3.918 2.952 3.848 1.00 85.94 176 LEU A O 1
ATOM 1349 N N . PHE A 1 177 ? 6.113 2.573 4.149 1.00 93.25 177 PHE A N 1
ATOM 1350 C CA . PHE A 1 177 ? 6.069 1.123 4.347 1.00 93.25 177 PHE A CA 1
ATOM 1351 C C . PHE A 1 177 ? 6.823 0.748 5.635 1.00 93.25 177 PHE A C 1
ATOM 1353 O O . PHE A 1 177 ? 7.889 0.128 5.586 1.00 93.25 177 PHE A O 1
ATOM 1360 N N . PRO A 1 178 ? 6.313 1.147 6.812 1.00 95.06 178 PRO A N 1
ATOM 1361 C CA . PRO A 1 178 ? 7.052 0.985 8.054 1.00 95.06 178 PRO A CA 1
ATOM 1362 C C . PRO A 1 178 ? 7.168 -0.496 8.420 1.00 95.06 178 PRO A C 1
ATOM 1364 O O . PRO A 1 178 ? 6.197 -1.248 8.351 1.00 95.06 178 PRO A O 1
ATOM 1367 N N . LYS A 1 179 ? 8.355 -0.928 8.856 1.00 95.88 179 LYS A N 1
ATOM 1368 C CA . LYS A 1 179 ? 8.596 -2.341 9.197 1.00 95.88 179 LYS A CA 1
ATOM 1369 C C . LYS A 1 179 ? 7.652 -2.861 10.276 1.00 95.88 179 LYS A C 1
ATOM 1371 O O . LYS A 1 179 ? 7.219 -4.007 10.207 1.00 95.88 179 LYS A O 1
ATOM 1376 N N . THR A 1 180 ? 7.346 -2.011 11.248 1.00 95.50 180 THR A N 1
ATOM 1377 C CA . THR A 1 180 ? 6.504 -2.309 12.404 1.00 95.50 180 THR A CA 1
ATOM 1378 C C . THR A 1 180 ? 5.506 -1.182 12.643 1.00 95.50 180 THR A C 1
ATOM 1380 O O . THR A 1 180 ? 5.635 -0.083 12.098 1.00 95.50 180 THR A O 1
ATOM 1383 N N . PHE A 1 181 ? 4.512 -1.441 13.485 1.00 93.81 181 PHE A N 1
ATOM 1384 C CA . PHE A 1 181 ? 3.591 -0.429 13.985 1.00 93.81 181 PHE A CA 1
ATOM 1385 C C . PHE A 1 181 ? 3.237 -0.686 15.450 1.00 93.81 181 PHE A C 1
ATOM 1387 O O . PHE A 1 181 ? 3.338 -1.811 15.937 1.00 93.81 181 PHE A O 1
ATOM 1394 N N . GLU A 1 182 ? 2.799 0.365 16.140 1.00 93.56 182 GLU A N 1
ATOM 1395 C CA . GLU A 1 182 ? 2.205 0.232 17.469 1.00 93.56 182 GLU A CA 1
ATOM 1396 C C . GLU A 1 182 ? 0.762 -0.258 17.319 1.00 93.56 182 GLU A C 1
ATOM 1398 O O . GLU A 1 182 ? -0.096 0.425 16.746 1.00 93.56 182 GLU A O 1
ATOM 1403 N N . TRP A 1 183 ? 0.501 -1.465 17.808 1.00 92.88 183 TRP A N 1
ATOM 1404 C CA . TRP A 1 183 ? -0.823 -2.059 17.842 1.00 92.88 183 TRP A CA 1
ATOM 1405 C C . TRP A 1 183 ? -1.445 -1.834 19.216 1.00 92.88 183 TRP A C 1
ATOM 1407 O O . TRP A 1 183 ? -1.097 -2.477 20.206 1.00 92.88 183 TRP A O 1
ATOM 1417 N N . GLU A 1 184 ? -2.376 -0.882 19.271 1.00 92.44 184 GLU A N 1
ATOM 1418 C CA . GLU A 1 184 ? -3.151 -0.597 20.476 1.00 92.44 184 GLU A CA 1
ATOM 1419 C C . GLU A 1 184 ? -4.465 -1.379 20.466 1.00 92.44 184 GLU A C 1
ATOM 1421 O O . GLU A 1 184 ? -5.302 -1.177 19.582 1.00 92.44 184 GLU A O 1
ATOM 1426 N N . TYR A 1 185 ? -4.690 -2.246 21.451 1.00 92.38 185 TYR A N 1
ATOM 1427 C CA . TYR A 1 185 ? -5.890 -3.079 21.528 1.00 92.38 185 TYR A CA 1
ATOM 1428 C C . TYR A 1 185 ? -6.420 -3.207 22.958 1.00 92.38 185 TYR A C 1
ATOM 1430 O O . TYR A 1 185 ? -5.692 -3.040 23.932 1.00 92.38 185 TYR A O 1
ATOM 1438 N N . THR A 1 186 ? -7.720 -3.482 23.096 1.00 90.00 186 THR A N 1
ATOM 1439 C CA . THR A 1 186 ? -8.401 -3.489 24.402 1.00 90.00 186 THR A CA 1
ATOM 1440 C C . THR A 1 186 ? -9.075 -4.837 24.685 1.00 90.00 186 THR A C 1
ATOM 1442 O O . THR A 1 186 ? -10.286 -4.986 24.455 1.00 90.00 186 THR A O 1
ATOM 1445 N N . PRO A 1 187 ? -8.340 -5.856 25.170 1.00 85.56 187 PRO A N 1
ATOM 1446 C CA . PRO A 1 187 ? -8.947 -7.082 25.668 1.00 85.56 187 PRO A CA 1
ATOM 1447 C C . PRO A 1 187 ? -9.587 -6.818 27.036 1.00 85.56 187 PRO A C 1
ATOM 1449 O O . PRO A 1 187 ? -8.969 -6.260 27.942 1.00 85.56 187 PRO A O 1
ATOM 1452 N N . ASP A 1 188 ? -10.862 -7.183 27.177 1.00 87.06 188 ASP A N 1
ATOM 1453 C CA . ASP A 1 188 ? -11.614 -7.116 28.439 1.00 87.06 188 ASP A CA 1
ATOM 1454 C C . ASP A 1 188 ? -11.569 -5.751 29.157 1.00 87.06 188 ASP A C 1
ATOM 1456 O O . ASP A 1 188 ? -11.633 -5.661 30.382 1.00 87.06 188 ASP A O 1
ATOM 1460 N N . GLY A 1 189 ? -11.482 -4.665 28.381 1.00 83.12 189 GLY A N 1
ATOM 1461 C CA . GLY A 1 189 ? -11.474 -3.290 28.894 1.00 83.12 189 GLY A CA 1
ATOM 1462 C C . GLY A 1 189 ? -10.109 -2.779 29.364 1.00 83.12 189 GLY A C 1
ATOM 1463 O O . GLY A 1 189 ? -10.028 -1.637 29.811 1.00 83.12 189 GLY A O 1
ATOM 1464 N N . THR A 1 190 ? -9.045 -3.579 29.255 1.00 88.56 190 THR A N 1
ATOM 1465 C CA . THR A 1 190 ? -7.671 -3.149 29.561 1.00 88.56 190 THR A CA 1
ATOM 1466 C C . THR A 1 190 ? -6.977 -2.738 28.273 1.00 88.56 190 THR A C 1
ATOM 1468 O O . THR A 1 190 ? -6.905 -3.550 27.366 1.00 88.56 190 THR A O 1
ATOM 1471 N N . GLN A 1 191 ? -6.470 -1.509 28.171 1.00 91.19 191 GLN A N 1
ATOM 1472 C CA . GLN A 1 191 ? -5.692 -1.093 27.000 1.00 91.19 191 GLN A CA 1
ATOM 1473 C C . GLN A 1 191 ? -4.291 -1.714 27.055 1.00 91.19 191 GLN A C 1
ATOM 1475 O O . GLN A 1 191 ? -3.606 -1.625 28.076 1.00 91.19 191 GLN A O 1
ATOM 1480 N N . ILE A 1 192 ? -3.879 -2.329 25.954 1.00 93.94 192 ILE A N 1
ATOM 1481 C CA . ILE A 1 192 ? -2.552 -2.895 25.730 1.00 93.94 192 ILE A CA 1
ATOM 1482 C C . ILE A 1 192 ? -1.976 -2.242 24.475 1.00 93.94 192 ILE A C 1
ATOM 1484 O O . ILE A 1 192 ? -2.705 -1.977 23.520 1.00 93.94 192 ILE A O 1
ATOM 1488 N N . VAL A 1 193 ? -0.675 -1.964 24.500 1.00 94.62 193 VAL A N 1
ATOM 1489 C CA . VAL A 1 193 ? 0.081 -1.447 23.359 1.00 94.62 193 VAL A CA 1
ATOM 1490 C C . VAL A 1 193 ? 1.295 -2.341 23.170 1.00 94.62 193 VAL A C 1
ATOM 1492 O O . VAL A 1 193 ? 2.044 -2.568 24.124 1.00 94.62 193 VAL A O 1
ATOM 1495 N N . GLU A 1 194 ? 1.471 -2.862 21.962 1.00 94.31 194 GLU A N 1
ATOM 1496 C CA . GLU A 1 194 ? 2.638 -3.656 21.588 1.00 94.31 194 GLU A CA 1
ATOM 1497 C C . GLU A 1 194 ? 3.133 -3.295 20.189 1.00 94.31 194 GLU A C 1
ATOM 1499 O O . GLU A 1 194 ? 2.355 -2.932 19.307 1.00 94.31 194 GLU A O 1
ATOM 1504 N N . THR A 1 195 ? 4.441 -3.420 19.978 1.00 95.38 195 THR A N 1
ATOM 1505 C CA . THR A 1 195 ? 5.041 -3.269 18.654 1.00 95.38 195 THR A CA 1
ATOM 1506 C C . THR A 1 195 ? 4.840 -4.560 17.864 1.00 95.38 195 THR A C 1
ATOM 1508 O O . THR A 1 195 ? 5.374 -5.605 18.243 1.00 95.38 195 THR A O 1
ATOM 1511 N N . SER A 1 196 ? 4.106 -4.483 16.755 1.00 92.50 196 SER A N 1
ATOM 1512 C CA . SER A 1 196 ? 3.821 -5.616 15.868 1.00 92.50 196 SER A CA 1
ATOM 1513 C C . SER A 1 196 ? 4.504 -5.436 14.502 1.00 92.50 196 SER A C 1
ATOM 1515 O O . SER A 1 196 ? 4.639 -4.294 14.041 1.00 92.50 196 SER A O 1
ATOM 1517 N N . PRO A 1 197 ? 4.959 -6.517 13.835 1.00 94.38 197 PRO A N 1
ATOM 1518 C CA . PRO A 1 197 ? 5.390 -6.469 12.438 1.00 94.38 197 PRO A CA 1
ATOM 1519 C C . PRO A 1 197 ? 4.283 -5.948 11.517 1.00 94.38 197 PRO A C 1
ATOM 1521 O O . PRO A 1 197 ? 3.098 -6.165 11.761 1.00 94.38 197 PRO A O 1
ATOM 1524 N N . LEU A 1 198 ? 4.672 -5.256 10.448 1.00 93.94 198 LEU A N 1
ATOM 1525 C CA . LEU A 1 198 ? 3.750 -4.815 9.404 1.00 93.94 198 LEU A CA 1
ATOM 1526 C C . LEU A 1 198 ? 4.292 -5.146 8.017 1.00 93.94 198 LEU A C 1
ATOM 1528 O O . LEU A 1 198 ? 3.723 -5.974 7.313 1.00 93.94 198 LEU A O 1
ATOM 1532 N N . PHE A 1 199 ? 5.385 -4.489 7.624 1.00 95.25 199 PHE A N 1
ATOM 1533 C CA . PHE A 1 199 ? 6.037 -4.749 6.344 1.00 95.25 199 PHE A CA 1
ATOM 1534 C C . PHE A 1 199 ? 7.320 -5.562 6.469 1.00 95.25 199 PHE A C 1
ATOM 1536 O O . PHE A 1 199 ? 7.696 -6.175 5.475 1.00 95.25 199 PHE A O 1
ATOM 1543 N N . GLY A 1 200 ? 8.014 -5.529 7.612 1.00 94.69 200 GLY A N 1
ATOM 1544 C CA . GLY A 1 200 ? 9.307 -6.198 7.774 1.00 94.69 200 GLY A CA 1
ATOM 1545 C C . GLY A 1 200 ? 10.253 -5.933 6.597 1.00 94.69 200 GLY A C 1
ATOM 1546 O O . GLY A 1 200 ? 10.569 -4.784 6.275 1.00 94.69 200 GLY A O 1
ATOM 1547 N N . ASP A 1 201 ? 10.668 -7.002 5.927 1.00 95.75 201 ASP A N 1
ATOM 1548 C CA . ASP A 1 201 ? 11.502 -6.984 4.725 1.00 95.75 201 ASP A CA 1
ATOM 1549 C C . ASP A 1 201 ? 10.703 -7.193 3.421 1.00 95.75 201 ASP A C 1
ATOM 1551 O O . ASP A 1 201 ? 11.287 -7.342 2.345 1.00 95.75 201 ASP A O 1
ATOM 1555 N N . LEU A 1 202 ? 9.367 -7.184 3.472 1.00 94.81 202 LEU A N 1
ATOM 1556 C CA . LEU A 1 202 ? 8.502 -7.445 2.315 1.00 94.81 202 LEU A CA 1
ATOM 1557 C C . LEU A 1 202 ? 8.669 -6.417 1.188 1.00 94.81 202 LEU A C 1
ATOM 1559 O O . LEU A 1 202 ? 8.489 -6.760 0.022 1.00 94.81 202 LEU A O 1
ATOM 1563 N N . VAL A 1 203 ? 9.044 -5.176 1.505 1.00 95.31 203 VAL A N 1
ATOM 1564 C CA . VAL A 1 203 ? 9.374 -4.145 0.501 1.00 95.31 203 VAL A CA 1
ATOM 1565 C C . VAL A 1 203 ? 10.555 -4.587 -0.362 1.00 95.31 203 VAL A C 1
ATOM 1567 O O . VAL A 1 203 ? 10.493 -4.527 -1.592 1.00 95.31 203 VAL A O 1
ATOM 1570 N N . GLU A 1 204 ? 11.613 -5.092 0.270 1.00 95.88 204 GLU A N 1
ATOM 1571 C CA . GLU A 1 204 ? 12.788 -5.606 -0.434 1.00 95.88 204 GLU A CA 1
ATOM 1572 C C . GLU A 1 204 ? 12.483 -6.933 -1.131 1.00 95.88 204 GLU A C 1
ATOM 1574 O O . GLU A 1 204 ? 12.932 -7.146 -2.257 1.00 95.88 204 GLU A O 1
ATOM 1579 N N . ALA A 1 205 ? 11.646 -7.783 -0.528 1.00 94.62 205 ALA A N 1
ATOM 1580 C CA . ALA A 1 205 ? 11.178 -9.016 -1.157 1.00 94.62 205 ALA A CA 1
ATOM 1581 C C . ALA A 1 205 ? 10.421 -8.741 -2.464 1.00 94.62 205 ALA A C 1
ATOM 1583 O O . ALA A 1 205 ? 10.644 -9.423 -3.465 1.00 94.62 205 ALA A O 1
ATOM 1584 N N . 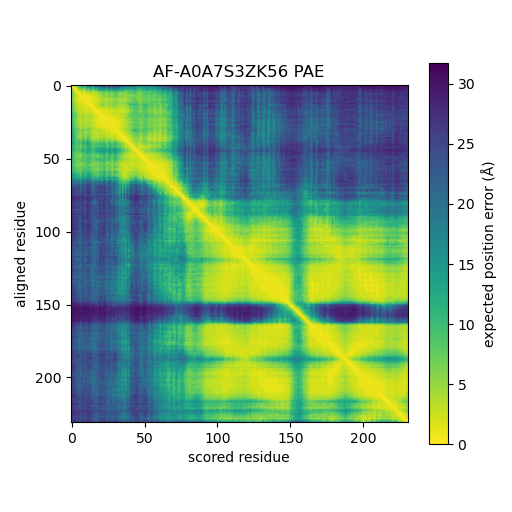VAL A 1 206 ? 9.559 -7.719 -2.482 1.00 93.12 206 VAL A N 1
ATOM 1585 C CA . VAL A 1 206 ? 8.832 -7.292 -3.684 1.00 93.12 206 VAL A CA 1
ATOM 1586 C C . VAL A 1 206 ? 9.783 -6.765 -4.748 1.00 93.12 206 VAL A C 1
ATOM 1588 O O . VAL A 1 206 ? 9.678 -7.178 -5.902 1.00 93.12 206 VAL A O 1
ATOM 1591 N N . LYS A 1 207 ? 10.725 -5.891 -4.380 1.00 94.50 207 LYS A N 1
ATOM 1592 C CA . LYS A 1 207 ? 11.717 -5.365 -5.328 1.00 94.50 207 LYS A CA 1
ATOM 1593 C C . LYS A 1 207 ? 12.529 -6.499 -5.951 1.00 94.50 207 LYS A C 1
ATOM 1595 O O . LYS A 1 207 ? 12.590 -6.597 -7.173 1.00 94.50 207 LYS A O 1
ATOM 1600 N N . TYR A 1 208 ? 13.040 -7.411 -5.127 1.00 94.62 208 TYR A N 1
ATOM 1601 C CA . TYR A 1 208 ? 13.762 -8.596 -5.587 1.00 94.62 208 TYR A CA 1
ATOM 1602 C C . TYR A 1 208 ? 12.906 -9.480 -6.506 1.00 94.62 208 TYR A C 1
ATOM 1604 O O . TYR A 1 208 ? 13.370 -9.904 -7.5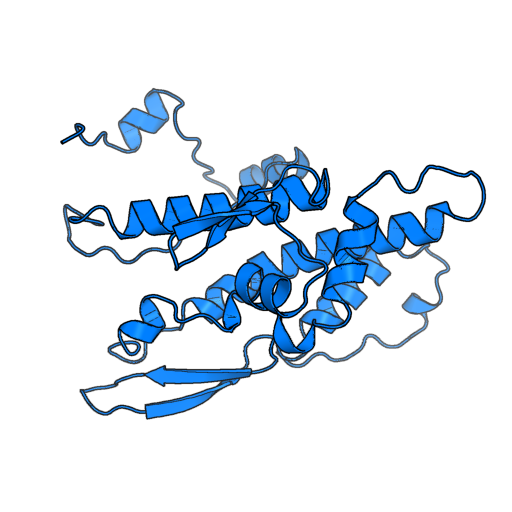62 1.00 94.62 208 TYR A O 1
ATOM 1612 N N . ALA A 1 209 ? 11.643 -9.736 -6.152 1.00 92.94 209 ALA A N 1
ATOM 1613 C CA . ALA A 1 209 ? 10.744 -10.543 -6.975 1.00 92.94 209 ALA A CA 1
AT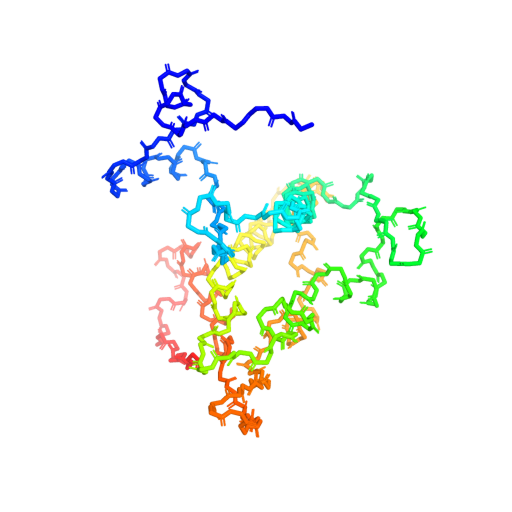OM 1614 C C . ALA A 1 209 ? 10.507 -9.921 -8.359 1.00 92.94 209 ALA A C 1
ATOM 1616 O O . ALA A 1 209 ? 10.528 -10.637 -9.359 1.00 92.94 209 ALA A O 1
ATOM 1617 N N . VAL A 1 210 ? 10.329 -8.598 -8.427 1.00 91.38 210 VAL A N 1
ATOM 1618 C CA . VAL A 1 210 ? 10.179 -7.867 -9.693 1.00 91.38 210 VAL A CA 1
ATOM 1619 C C . VAL A 1 210 ? 11.476 -7.900 -10.506 1.00 91.38 210 VAL A C 1
ATOM 1621 O O . VAL A 1 210 ? 11.421 -8.137 -11.710 1.00 91.38 210 VAL A O 1
ATOM 1624 N N . GLU A 1 211 ? 12.640 -7.711 -9.878 1.00 93.12 211 GLU A N 1
ATOM 1625 C CA . GLU A 1 211 ? 13.938 -7.830 -10.557 1.00 93.12 211 GLU A CA 1
ATOM 1626 C C . GLU A 1 211 ? 14.122 -9.219 -11.177 1.00 93.12 211 GLU A C 1
ATOM 1628 O O . GLU A 1 211 ? 14.474 -9.312 -12.351 1.00 93.12 211 GLU A O 1
ATOM 1633 N N . VAL A 1 212 ? 13.825 -10.287 -10.426 1.00 91.94 212 VAL A N 1
ATOM 1634 C CA . VAL A 1 212 ? 13.894 -11.679 -10.903 1.00 91.94 212 VAL A CA 1
ATOM 1635 C C . VAL A 1 212 ? 12.899 -11.935 -12.036 1.00 91.94 212 VAL A C 1
ATOM 1637 O O . VAL A 1 212 ? 13.267 -12.538 -13.040 1.00 91.94 212 VAL A O 1
ATOM 1640 N N . GLU A 1 213 ? 11.650 -11.479 -11.906 1.00 91.06 213 GLU A N 1
ATOM 1641 C CA . GLU A 1 213 ? 10.620 -11.618 -12.949 1.00 91.06 213 GLU A CA 1
ATOM 1642 C C . GLU A 1 213 ? 11.043 -10.939 -14.257 1.00 91.06 213 GLU A C 1
ATOM 1644 O O . GLU A 1 213 ? 10.749 -11.430 -15.347 1.00 91.06 213 GLU A O 1
ATOM 1649 N N . MET A 1 214 ? 11.732 -9.803 -14.152 1.00 87.25 214 MET A N 1
ATOM 1650 C CA . MET A 1 214 ? 12.169 -9.013 -15.296 1.00 87.25 214 MET A CA 1
ATOM 1651 C C . MET A 1 214 ? 13.563 -9.389 -15.809 1.00 87.25 214 MET A C 1
ATOM 1653 O O . MET A 1 214 ? 13.994 -8.839 -16.824 1.00 87.25 214 MET A O 1
ATOM 1657 N N . ALA A 1 215 ? 14.316 -10.233 -15.115 1.00 89.00 215 ALA A N 1
ATOM 1658 C CA . ALA A 1 215 ? 15.686 -10.575 -15.470 1.00 89.00 215 ALA A CA 1
ATOM 1659 C C . ALA A 1 215 ? 15.762 -11.370 -16.787 1.00 89.00 215 ALA A C 1
ATOM 1661 O O . ALA A 1 215 ? 14.902 -12.200 -17.084 1.00 89.00 215 ALA A O 1
ATOM 1662 N N . ALA A 1 216 ? 16.800 -11.116 -17.589 1.00 88.12 216 ALA A N 1
ATOM 1663 C CA . ALA A 1 216 ? 17.116 -11.962 -1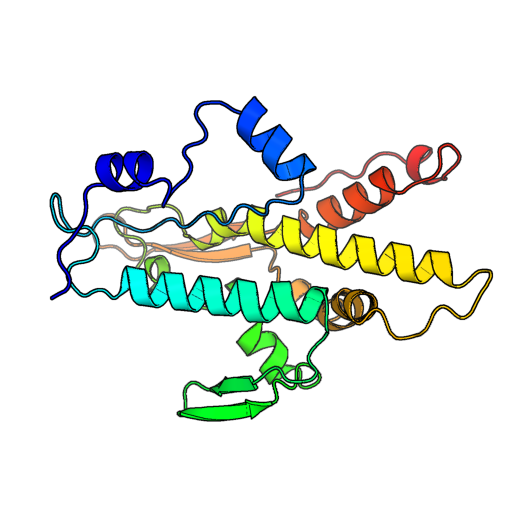8.742 1.00 88.12 216 ALA A CA 1
ATOM 1664 C C . ALA A 1 216 ? 17.668 -13.316 -18.268 1.00 88.12 216 ALA A C 1
ATOM 1666 O O . ALA A 1 216 ? 18.203 -13.405 -17.170 1.00 88.12 216 ALA A O 1
ATOM 1667 N N . GLU A 1 217 ? 17.578 -14.372 -19.081 1.00 87.06 217 GLU A N 1
ATOM 1668 C CA . GLU A 1 217 ? 18.007 -15.725 -18.673 1.00 87.06 217 GLU A CA 1
ATOM 1669 C C . GLU A 1 217 ? 19.475 -15.804 -18.207 1.00 87.06 217 GLU A C 1
ATOM 1671 O O . GLU A 1 217 ? 19.828 -16.681 -17.419 1.00 87.06 217 GLU A O 1
ATOM 1676 N N . ASP A 1 218 ? 20.331 -14.895 -18.676 1.00 90.00 218 ASP A N 1
ATOM 1677 C CA . ASP A 1 218 ? 21.751 -14.794 -18.336 1.00 90.00 218 ASP A CA 1
ATOM 1678 C C . ASP A 1 218 ? 22.064 -13.768 -17.230 1.00 90.00 218 ASP A C 1
ATOM 1680 O O . ASP A 1 218 ? 23.236 -13.527 -16.924 1.00 90.00 218 ASP A O 1
ATOM 1684 N N . ASP A 1 219 ? 21.043 -13.183 -16.601 1.00 91.19 219 ASP A N 1
ATOM 1685 C CA . ASP A 1 219 ? 21.212 -12.152 -15.582 1.00 91.19 219 ASP A CA 1
ATOM 1686 C C . ASP A 1 219 ? 21.958 -12.692 -14.337 1.00 91.19 219 ASP A C 1
ATOM 1688 O O . ASP A 1 219 ? 21.621 -13.759 -13.802 1.00 91.19 219 ASP A O 1
ATOM 1692 N N . PRO A 1 220 ? 22.962 -11.958 -13.813 1.00 89.94 220 PRO A N 1
ATOM 1693 C CA . PRO A 1 220 ? 23.697 -12.343 -12.610 1.00 89.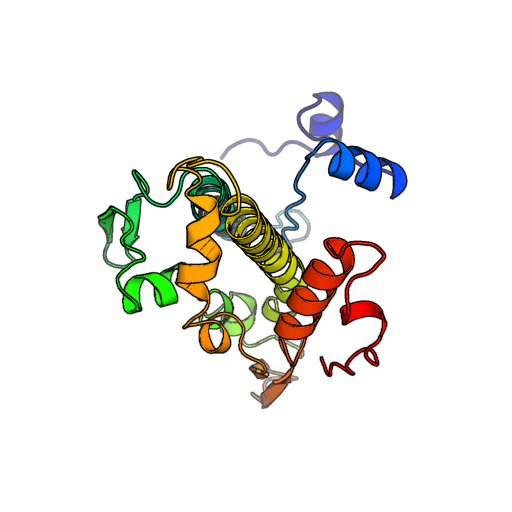94 220 PRO A CA 1
ATOM 1694 C C . PRO A 1 220 ? 22.836 -12.576 -11.362 1.00 89.94 220 PRO A C 1
ATOM 1696 O O . PRO A 1 220 ? 23.317 -13.214 -10.422 1.00 89.94 220 PRO A O 1
ATOM 1699 N N . ILE A 1 221 ? 21.596 -12.078 -11.308 1.00 88.44 221 ILE A N 1
ATOM 1700 C CA . ILE A 1 221 ? 20.673 -12.316 -10.190 1.00 88.44 221 ILE A CA 1
ATOM 1701 C C . ILE A 1 221 ? 20.444 -13.813 -9.941 1.00 88.44 221 ILE A C 1
ATOM 1703 O O . ILE A 1 221 ? 20.366 -14.230 -8.786 1.00 88.44 221 ILE A O 1
ATOM 1707 N N . PHE A 1 222 ? 20.461 -14.637 -10.996 1.00 88.50 222 PHE A N 1
ATOM 1708 C CA . PHE A 1 222 ? 20.306 -16.094 -10.913 1.00 88.50 222 PHE A CA 1
ATOM 1709 C C . PHE A 1 222 ? 21.557 -16.818 -10.398 1.00 88.50 222 PHE A C 1
ATOM 1711 O O . PHE A 1 222 ? 21.496 -17.997 -10.052 1.00 88.50 222 PHE A O 1
ATOM 1718 N N . GLN A 1 223 ? 22.698 -16.129 -10.330 1.00 87.06 223 GLN A N 1
ATOM 1719 C CA . GLN A 1 223 ? 23.955 -16.673 -9.801 1.00 87.06 223 GLN A CA 1
ATOM 1720 C C . GLN A 1 223 ? 24.135 -16.377 -8.306 1.00 87.06 223 GLN A C 1
ATOM 1722 O O . GLN A 1 223 ? 25.071 -16.879 -7.680 1.00 87.06 223 GLN A O 1
ATOM 1727 N N . ARG A 1 224 ? 23.262 -15.549 -7.723 1.00 87.12 224 ARG A N 1
ATOM 1728 C CA . ARG A 1 224 ? 23.292 -15.173 -6.307 1.00 87.12 224 ARG A CA 1
ATOM 1729 C C . ARG A 1 224 ? 22.350 -16.072 -5.509 1.00 87.12 224 ARG A C 1
ATOM 1731 O O . ARG A 1 224 ? 21.328 -16.524 -6.014 1.00 87.12 224 ARG A O 1
ATOM 1738 N N . ALA A 1 225 ? 22.687 -16.322 -4.245 1.00 86.94 225 ALA A N 1
ATOM 1739 C CA . ALA A 1 225 ? 21.746 -16.960 -3.332 1.00 86.94 225 ALA A CA 1
ATOM 1740 C C . ALA A 1 225 ? 20.535 -16.039 -3.121 1.00 86.94 225 ALA A C 1
ATO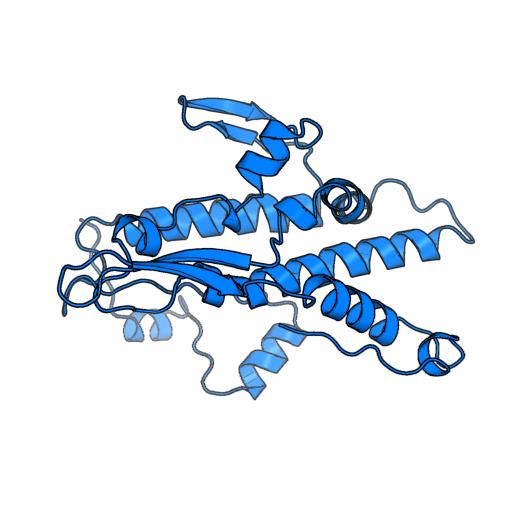M 1742 O O . ALA A 1 225 ? 20.714 -14.835 -2.924 1.00 86.94 225 ALA A O 1
ATOM 1743 N N . ALA A 1 226 ? 19.326 -16.606 -3.156 1.00 86.25 226 ALA A N 1
ATOM 1744 C CA . ALA A 1 226 ? 18.114 -15.854 -2.857 1.00 86.25 226 ALA A CA 1
ATOM 1745 C C . ALA A 1 226 ? 18.202 -15.284 -1.426 1.00 86.25 226 ALA A C 1
ATOM 1747 O O . ALA A 1 226 ? 18.552 -16.039 -0.508 1.00 86.25 226 ALA A O 1
ATOM 1748 N N . PRO A 1 227 ? 17.923 -13.985 -1.218 1.00 89.12 227 PRO A N 1
ATOM 1749 C CA . PRO A 1 227 ? 17.904 -13.410 0.119 1.00 89.12 227 PRO A CA 1
ATOM 1750 C C . PRO A 1 227 ? 16.827 -14.068 0.990 1.00 89.12 227 PRO A C 1
ATOM 1752 O O . PRO A 1 227 ? 15.816 -14.565 0.491 1.00 89.12 227 PRO A O 1
ATOM 1755 N N . ILE A 1 228 ? 17.048 -14.055 2.302 1.00 89.81 228 ILE A N 1
ATOM 1756 C CA . ILE A 1 228 ? 16.037 -14.432 3.292 1.00 89.81 228 ILE A CA 1
ATOM 1757 C C . ILE A 1 228 ? 15.361 -13.137 3.739 1.00 89.81 228 ILE A C 1
ATOM 1759 O O . ILE A 1 228 ? 16.058 -12.188 4.088 1.00 89.81 228 ILE A O 1
ATOM 1763 N N . PHE A 1 229 ? 14.031 -13.108 3.707 1.00 89.00 229 PHE A N 1
ATOM 1764 C CA . PHE A 1 229 ? 13.224 -11.950 4.089 1.00 89.00 229 PHE A CA 1
ATOM 1765 C C . PHE A 1 229 ? 12.402 -12.295 5.332 1.00 89.00 229 PHE A C 1
ATOM 1767 O O . PHE A 1 229 ? 11.745 -13.342 5.350 1.00 89.00 229 PHE A O 1
ATOM 1774 N N . GLU A 1 230 ? 12.433 -11.437 6.349 1.00 82.00 230 GLU A N 1
ATOM 1775 C CA . GLU A 1 230 ? 11.602 -11.578 7.549 1.00 82.00 230 GLU A CA 1
ATOM 1776 C C . GLU A 1 230 ? 10.350 -10.682 7.427 1.00 82.00 230 GLU A C 1
ATOM 1778 O O . GLU A 1 230 ? 10.498 -9.492 7.143 1.00 82.00 230 GLU A O 1
ATOM 1783 N N . PRO A 1 231 ? 9.121 -11.226 7.562 1.00 60.56 231 PRO A N 1
ATOM 1784 C CA . PRO A 1 231 ? 7.891 -10.430 7.553 1.00 60.56 231 PRO A CA 1
ATOM 1785 C C . PRO A 1 231 ? 7.731 -9.540 8.791 1.00 60.56 231 PRO A C 1
ATOM 1787 O O . PRO A 1 231 ? 8.181 -9.948 9.886 1.00 60.56 231 PRO A O 1
#

pLDDT: mean 73.21, std 15.9, range [38.56, 95.88]

Sequence (231 aa):
RRARTAHETMVERAQIVVFHTVDQVRKAQASGLIFLFLSHQWLGWSEPDPDGAHYAAMCSAIKAVAEIMSFWARHGSSNMHVLGADGSFGPLDLSDEATLVSTLGVFQGELTCCRLGHPRAQPCDKEELVLPILGLLAHMYRDHLLALRSSDGLELSKTSMAAGAFDLIAPHLDVLFPKTFEWEYTPDGTQIVETSPLFGDLVEAVKYAVEVEMAAEDDPIFQRAAPIFEP